Protein AF-0000000078707730 (afdb_homodimer)

Nearest PDB structures (foldseek):
  6bev-assembly1_A  TM=7.638E-01  e=7.066E-06  Homo sapiens
  6k6r-assembly2_D  TM=7.033E-01  e=4.418E-06  Saccharomyces cerevisiae S288C
  3d1p-assembly1_A  TM=6.594E-01  e=1.382E-05  Saccharomyces cerevisiae
  7aor-assembly1_au  TM=7.125E-01  e=2.313E-04  Trypanosoma cruzi strain CL Brener
  6hiv-assembly1_DT  TM=7.020E-01  e=2.313E-04  Trypanosoma brucei brucei

Radius of gyration: 19.23 Å; Cα contacts (8 Å, |Δi|>4): 320; chains: 2; bounding box: 35×62×55 Å

Structure (mmCIF, N/CA/C/O backbone):
data_AF-0000000078707730-model_v1
#
loop_
_entity.id
_entity.type
_entity.pdbx_description
1 polymer 'Rhodanese domain-containing protein'
#
loop_
_atom_site.group_PDB
_atom_site.id
_atom_site.type_symbol
_atom_site.label_atom_id
_atom_site.label_alt_id
_atom_site.label_comp_id
_atom_site.label_asym_id
_atom_site.label_entity_id
_atom_site.label_seq_id
_atom_site.pdbx_PDB_ins_code
_atom_site.Cartn_x
_atom_site.Cartn_y
_atom_site.Cartn_z
_atom_site.occupancy
_atom_site.B_iso_or_equiv
_atom_site.auth_seq_id
_atom_site.auth_comp_id
_atom_site.auth_asym_id
_atom_site.auth_atom_id
_atom_site.pdbx_PDB_model_num
ATOM 1 N N . MET A 1 1 ? 20.859 6.266 37.688 1 24.36 1 MET A N 1
ATOM 2 C CA . MET A 1 1 ? 19.875 6.906 36.812 1 24.36 1 MET A CA 1
ATOM 3 C C . MET A 1 1 ? 19.438 5.969 35.688 1 24.36 1 MET A C 1
ATOM 5 O O . MET A 1 1 ? 20.266 5.578 34.875 1 24.36 1 MET A O 1
ATOM 9 N N . SER A 1 2 ? 18.656 5.004 35.844 1 23.59 2 SER A N 1
ATOM 10 C CA . SER A 1 2 ? 18.422 3.68 35.281 1 23.59 2 SER A CA 1
ATOM 11 C C . SER A 1 2 ? 17.938 3.777 33.844 1 23.59 2 SER A C 1
ATOM 13 O O . SER A 1 2 ? 16.938 4.438 33.562 1 23.59 2 SER A O 1
ATOM 15 N N . SER A 1 3 ? 18.859 3.834 32.812 1 22.11 3 SER A N 1
ATOM 16 C CA . SER A 1 3 ? 18.891 4.152 31.391 1 22.11 3 SER A CA 1
ATOM 17 C C . SER A 1 3 ? 17.891 3.303 30.609 1 22.11 3 SER A C 1
ATOM 19 O O . SER A 1 3 ? 18.094 2.098 30.438 1 22.11 3 SER A O 1
ATOM 21 N N . ASN A 1 4 ? 16.656 3.266 30.953 1 20.73 4 ASN A N 1
ATOM 22 C CA . ASN A 1 4 ? 15.562 2.432 30.469 1 20.73 4 ASN A CA 1
ATOM 23 C C . ASN A 1 4 ? 15.516 2.414 28.938 1 20.73 4 ASN A C 1
ATOM 25 O O . ASN A 1 4 ? 15.164 3.416 28.312 1 20.73 4 ASN A O 1
ATOM 29 N N . ILE A 1 5 ? 16.578 1.869 28.281 1 21.88 5 ILE A N 1
ATOM 30 C CA . ILE A 1 5 ? 16.922 1.767 26.875 1 21.88 5 ILE A CA 1
ATOM 31 C C . ILE A 1 5 ? 15.711 1.315 26.078 1 21.88 5 ILE A C 1
ATOM 33 O O . ILE A 1 5 ? 14.852 0.597 26.594 1 21.88 5 ILE A O 1
ATOM 37 N N . CYS A 1 6 ? 15.398 2.07 25.156 1 21.7 6 CYS A N 1
ATOM 38 C CA . CYS A 1 6 ? 14.289 2.064 24.203 1 21.7 6 CYS A CA 1
ATOM 39 C C . CYS A 1 6 ? 14.172 0.711 23.5 1 21.7 6 CYS A C 1
ATOM 41 O O . CYS A 1 6 ? 15.188 0.107 23.141 1 21.7 6 CYS A O 1
ATOM 43 N N . SER A 1 7 ? 13.375 -0.225 23.969 1 21.94 7 SER A N 1
ATOM 44 C CA . SER A 1 7 ? 13.055 -1.557 23.469 1 21.94 7 SER A CA 1
ATOM 45 C C . SER A 1 7 ? 12.953 -1.566 21.938 1 21.94 7 SER A C 1
ATOM 47 O O . SER A 1 7 ? 12.516 -0.586 21.344 1 21.94 7 SER A O 1
ATOM 49 N N . PRO A 1 8 ? 13.688 -2.467 21.297 1 22.3 8 PRO A N 1
ATOM 50 C CA . PRO A 1 8 ? 13.938 -2.611 19.859 1 22.3 8 PRO A CA 1
ATOM 51 C C . PRO A 1 8 ? 12.664 -2.529 19.031 1 22.3 8 PRO A C 1
ATOM 53 O O . PRO A 1 8 ? 11.594 -2.922 19.5 1 22.3 8 PRO A O 1
ATOM 56 N N . ALA A 1 9 ? 12.414 -1.505 18.453 1 24.09 9 ALA A N 1
ATOM 57 C CA . ALA A 1 9 ? 11.328 -1.276 17.516 1 24.09 9 ALA A CA 1
ATOM 58 C C . ALA A 1 9 ? 11.125 -2.484 16.594 1 24.09 9 ALA A C 1
ATOM 60 O O . ALA A 1 9 ? 12.086 -3.014 16.031 1 24.09 9 ALA A O 1
ATOM 61 N N . SER A 1 10 ? 10.328 -3.438 17.016 1 24.53 10 SER A N 1
ATOM 62 C CA . SER A 1 10 ? 9.914 -4.648 16.312 1 24.53 10 SER A CA 1
ATOM 63 C C . SER A 1 10 ? 9.734 -4.387 14.828 1 24.53 10 SER A C 1
ATOM 65 O O . SER A 1 10 ? 9.188 -3.354 14.43 1 24.53 10 SER A O 1
ATOM 67 N N . THR A 1 11 ? 10.625 -4.836 14.008 1 23.69 11 THR A N 1
ATOM 68 C CA . THR A 1 11 ? 10.688 -4.973 12.555 1 23.69 11 THR A CA 1
ATOM 69 C C . THR A 1 11 ? 9.312 -5.328 11.992 1 23.69 11 THR A C 1
ATOM 71 O O . THR A 1 11 ? 8.734 -6.352 12.359 1 23.69 11 THR A O 1
ATOM 74 N N . VAL A 1 12 ? 8.445 -4.418 11.82 1 27.67 12 VAL A N 1
ATOM 75 C CA . VAL A 1 12 ? 7.109 -4.602 11.266 1 27.67 12 VAL A CA 1
ATOM 76 C C . VAL A 1 12 ? 7.184 -5.477 10.016 1 27.67 12 VAL A C 1
ATOM 78 O O . VAL A 1 12 ? 7.984 -5.215 9.117 1 27.67 12 VAL A O 1
ATOM 81 N N . ASP A 1 13 ? 7.164 -6.898 9.984 1 25.89 13 ASP A N 1
ATOM 82 C CA . ASP A 1 13 ? 6.891 -7.973 9.031 1 25.89 13 ASP A CA 1
ATOM 83 C C . ASP A 1 13 ? 5.965 -7.496 7.914 1 25.89 13 ASP A C 1
ATOM 85 O O . ASP A 1 13 ? 5.059 -6.691 8.156 1 25.89 13 ASP A O 1
ATOM 89 N N . LYS A 1 14 ? 6.352 -7.508 6.512 1 28.2 14 LYS A N 1
ATOM 90 C CA . LYS A 1 14 ? 5.902 -7.23 5.148 1 28.2 14 LYS A CA 1
ATOM 91 C C . LYS A 1 14 ? 4.438 -7.617 4.965 1 28.2 14 LYS A C 1
ATOM 93 O O . LYS A 1 14 ? 3.914 -7.566 3.85 1 28.2 14 LYS A O 1
ATOM 98 N N . SER A 1 15 ? 3.768 -8.492 5.684 1 26.42 15 SER A N 1
ATOM 99 C CA . SER A 1 15 ? 2.449 -9.039 5.371 1 26.42 15 SER A CA 1
ATOM 100 C C . SER A 1 15 ? 1.441 -7.926 5.105 1 26.42 15 SER A C 1
ATOM 102 O O . SER A 1 15 ? 1.722 -6.754 5.363 1 26.42 15 SER A O 1
ATOM 104 N N . PHE A 1 16 ? -0.042 -8.172 5.73 1 28.5 16 PHE A N 1
ATOM 105 C CA . PHE A 1 16 ? -1.444 -7.84 5.512 1 28.5 16 PHE A CA 1
ATOM 106 C C . PHE A 1 16 ? -1.688 -6.355 5.75 1 28.5 16 PHE A C 1
ATOM 108 O O . PHE A 1 16 ? -1.478 -5.852 6.855 1 28.5 16 PHE A O 1
ATOM 115 N N . ILE A 1 17 ? -1.288 -5.559 4.758 1 29.95 17 ILE A N 1
ATOM 116 C CA . ILE A 1 17 ? -2.145 -4.387 4.637 1 29.95 17 ILE A CA 1
ATOM 117 C C . ILE A 1 17 ? -3.562 -4.73 5.09 1 29.95 17 ILE A C 1
ATOM 119 O O . ILE A 1 17 ? -4.332 -5.332 4.336 1 29.95 17 ILE A O 1
ATOM 123 N N . LYS A 1 18 ? -3.607 -5.543 6.066 1 28.25 18 LYS A N 1
ATOM 124 C CA . LYS A 1 18 ? -4.957 -5.844 6.531 1 28.25 18 LYS A CA 1
ATOM 125 C C . LYS A 1 18 ? -5.816 -4.582 6.586 1 28.25 18 LYS A C 1
ATOM 127 O O . LYS A 1 18 ? -5.336 -3.518 6.984 1 28.25 18 LYS A O 1
ATOM 132 N N . ASP A 1 19 ? -7.031 -4.754 6.074 1 28.75 19 ASP A N 1
ATOM 133 C CA . ASP A 1 19 ? -8.242 -3.939 6.098 1 28.75 19 ASP A CA 1
ATOM 134 C C . ASP A 1 19 ? -8.359 -3.178 7.414 1 28.75 19 ASP A C 1
ATOM 136 O O . ASP A 1 19 ? -8.617 -3.777 8.461 1 28.75 19 ASP A O 1
ATOM 140 N N . THR A 1 20 ? -7.281 -2.541 7.855 1 30.41 20 THR A N 1
ATOM 141 C CA . THR A 1 20 ? -7.699 -1.755 9.016 1 30.41 20 THR A CA 1
ATOM 142 C C . THR A 1 20 ? -9.18 -1.392 8.914 1 30.41 20 THR A C 1
ATOM 144 O O . THR A 1 20 ? -9.602 -0.738 7.957 1 30.41 20 THR A O 1
ATOM 147 N N . ILE A 1 21 ? -9.992 -2.18 9.398 1 27.86 21 ILE A N 1
ATOM 148 C CA . ILE A 1 21 ? -11.375 -1.875 9.734 1 27.86 21 ILE A CA 1
ATOM 149 C C . ILE A 1 21 ? -11.484 -0.427 10.211 1 27.86 21 ILE A C 1
ATOM 151 O O . ILE A 1 21 ? -10.719 0.009 11.07 1 27.86 21 ILE A O 1
ATOM 155 N N . ILE A 1 22 ? -12.102 0.479 9.508 1 30.98 22 ILE A N 1
ATOM 156 C CA . ILE A 1 22 ? -12.742 1.741 9.859 1 30.98 22 ILE A CA 1
ATOM 157 C C . ILE A 1 22 ? -13.227 1.686 11.305 1 30.98 22 ILE A C 1
ATOM 159 O O . ILE A 1 22 ? -14.234 1.039 11.609 1 30.98 22 ILE A O 1
ATOM 163 N N . SER A 1 23 ? -12.391 1.135 12.18 1 32.19 23 SER A N 1
ATOM 164 C CA . SER A 1 23 ? -13.031 1.32 13.477 1 32.19 23 SER A CA 1
ATOM 165 C C . SER A 1 23 ? -13.453 2.771 13.688 1 32.19 23 SER A C 1
ATOM 167 O O . SER A 1 23 ? -12.812 3.689 13.164 1 32.19 23 SER A O 1
ATOM 169 N N . GLU A 1 24 ? -14.562 2.99 14.102 1 35.97 24 GLU A N 1
ATOM 170 C CA . GLU A 1 24 ? -15.312 4.137 14.602 1 35.97 24 GLU A CA 1
ATOM 171 C C . GLU A 1 24 ? -14.5 4.918 15.633 1 35.97 24 GLU A C 1
ATOM 173 O O . GLU A 1 24 ? -15.07 5.633 16.469 1 35.97 24 GLU A O 1
ATOM 178 N N . THR A 1 25 ? -13.273 4.543 16.062 1 43.75 25 THR A N 1
ATOM 179 C CA . THR A 1 25 ? -12.789 5.355 17.172 1 43.75 25 THR A CA 1
ATOM 180 C C . THR A 1 25 ? -12.656 6.816 16.75 1 43.75 25 THR A C 1
ATOM 182 O O . THR A 1 25 ? -12.734 7.137 15.562 1 43.75 25 THR A O 1
ATOM 185 N N . PRO A 1 26 ? -12.039 7.711 17.656 1 52.31 26 PRO A N 1
ATOM 186 C CA . PRO A 1 26 ? -11.836 9.109 17.281 1 52.31 26 PRO A CA 1
ATOM 187 C C . PRO A 1 26 ? -11.32 9.273 15.844 1 52.31 26 PRO A C 1
ATOM 189 O O . PRO A 1 26 ? -10.688 8.359 15.312 1 52.31 26 PRO A O 1
ATOM 192 N N . GLN A 1 27 ? -11.969 10.188 15.031 1 65.62 27 GLN A N 1
ATOM 193 C CA . GLN A 1 27 ? -12.039 10.406 13.594 1 65.62 27 GLN A CA 1
ATOM 194 C C . GLN A 1 27 ? -10.656 10.273 12.953 1 65.62 27 GLN A C 1
ATOM 196 O O . GLN A 1 27 ? -9.766 11.078 13.219 1 65.62 27 GLN A O 1
ATOM 201 N N . THR A 1 28 ? -10.312 9.141 12.641 1 76.19 28 THR A N 1
ATOM 202 C CA . THR A 1 28 ? -9.094 8.906 11.883 1 76.19 28 THR A CA 1
ATOM 203 C C . THR A 1 28 ? -9.086 9.75 10.609 1 76.19 28 THR A C 1
ATOM 205 O O . THR A 1 28 ? -10.094 9.836 9.906 1 76.19 28 THR A O 1
ATOM 208 N N . LEU A 1 29 ? -8.023 10.625 10.594 1 84.94 29 LEU A N 1
ATOM 209 C CA . LEU A 1 29 ? -7.816 11.398 9.375 1 84.94 29 LEU A CA 1
ATOM 210 C C . LEU A 1 29 ? -7.262 10.523 8.258 1 84.94 29 LEU A C 1
ATOM 212 O O . LEU A 1 29 ? -6.219 9.891 8.422 1 84.94 29 LEU A O 1
ATOM 216 N N . LEU A 1 30 ? -7.984 10.43 7.211 1 83.88 30 LEU A N 1
ATOM 217 C CA . LEU A 1 30 ? -7.566 9.664 6.043 1 83.88 30 LEU A CA 1
ATOM 218 C C . LEU A 1 30 ? -6.875 10.555 5.023 1 83.88 30 LEU A C 1
ATOM 220 O O . LEU A 1 30 ? -7.449 11.547 4.566 1 83.88 30 LEU A O 1
ATOM 224 N N . ILE A 1 31 ? -5.641 10.172 4.746 1 88 31 ILE A N 1
ATOM 225 C CA . ILE A 1 31 ? -4.883 10.969 3.789 1 88 31 ILE A CA 1
ATOM 226 C C . ILE A 1 31 ? -4.504 10.109 2.586 1 88 31 ILE A C 1
ATOM 228 O O . ILE A 1 31 ? -3.812 9.102 2.732 1 88 31 ILE A O 1
ATOM 232 N N . ASP A 1 32 ? -5.008 10.508 1.479 1 84.5 32 ASP A N 1
ATOM 233 C CA . ASP A 1 32 ? -4.566 9.977 0.193 1 84.5 32 ASP A CA 1
ATOM 234 C C . ASP A 1 32 ? -3.27 10.641 -0.26 1 84.5 32 ASP A C 1
ATOM 236 O O . ASP A 1 32 ? -3.24 11.844 -0.52 1 84.5 32 ASP A O 1
ATOM 240 N N . VAL A 1 33 ? -2.256 9.867 -0.5 1 87.81 33 VAL A N 1
ATOM 241 C CA . VAL A 1 33 ? -0.952 10.484 -0.719 1 87.81 33 VAL A CA 1
ATOM 242 C C . VAL A 1 33 ? -0.578 10.391 -2.197 1 87.81 33 VAL A C 1
ATOM 244 O O . VAL A 1 33 ? 0.574 10.625 -2.568 1 87.81 33 VAL A O 1
ATOM 247 N N . ARG A 1 34 ? -1.458 10.086 -3.045 1 84.94 34 ARG A N 1
ATOM 248 C CA . ARG A 1 34 ? -1.251 10.055 -4.488 1 84.94 34 ARG A CA 1
ATOM 249 C C . ARG A 1 34 ? -1.227 11.469 -5.07 1 84.94 34 ARG A C 1
ATOM 251 O O . ARG A 1 34 ? -1.465 12.445 -4.352 1 84.94 34 ARG A O 1
ATOM 258 N N . GLU A 1 35 ? -0.925 11.477 -6.336 1 86.62 35 GLU A N 1
ATOM 259 C CA . GLU A 1 35 ? -0.986 12.75 -7.051 1 86.62 35 GLU A CA 1
ATOM 260 C C . GLU A 1 35 ? -2.43 13.156 -7.336 1 86.62 35 GLU A C 1
ATOM 262 O O . GLU A 1 35 ? -3.297 12.297 -7.508 1 86.62 35 GLU A O 1
ATOM 267 N N . PRO A 1 36 ? -2.691 14.469 -7.375 1 89 36 PRO A N 1
ATOM 268 C CA . PRO A 1 36 ? -4.051 14.953 -7.625 1 89 36 PRO A CA 1
ATOM 269 C C . PRO A 1 36 ? -4.668 14.359 -8.891 1 89 36 PRO A C 1
ATOM 271 O O . PRO A 1 36 ? -5.875 14.102 -8.93 1 89 36 PRO A O 1
ATOM 274 N N . SER A 1 37 ? -3.869 14.148 -9.875 1 86 37 SER A N 1
ATOM 275 C CA . SER A 1 37 ? -4.371 13.562 -11.117 1 86 37 SER A CA 1
ATOM 276 C C . SER A 1 37 ? -4.953 12.172 -10.875 1 86 37 SER A C 1
ATOM 278 O O . SER A 1 37 ? -5.922 11.781 -11.531 1 86 37 SER A O 1
ATOM 280 N N . GLU A 1 38 ? -4.426 11.469 -9.93 1 79.44 38 GLU A N 1
ATOM 281 C CA . GLU A 1 38 ? -4.895 10.125 -9.586 1 79.44 38 GLU A CA 1
ATOM 282 C C . GLU A 1 38 ? -6.156 10.188 -8.727 1 79.44 38 GLU A C 1
ATOM 284 O O . GLU A 1 38 ? -7.07 9.383 -8.906 1 79.44 38 GLU A O 1
ATOM 289 N N . THR A 1 39 ? -6.238 11.18 -7.828 1 83.75 39 THR A N 1
ATOM 290 C CA . THR A 1 39 ? -7.363 11.258 -6.906 1 83.75 39 THR A CA 1
ATOM 291 C C . THR A 1 39 ? -8.602 11.805 -7.613 1 83.75 39 THR A C 1
ATOM 293 O O . THR A 1 39 ? -9.727 11.57 -7.168 1 83.75 39 THR A O 1
ATOM 296 N N . SER A 1 40 ? -8.289 12.484 -8.695 1 85.5 40 SER A N 1
ATOM 297 C CA . SER A 1 40 ? -9.398 13.016 -9.477 1 85.5 40 SER A CA 1
ATOM 298 C C . SER A 1 40 ? -10.242 11.898 -10.078 1 85.5 40 SER A C 1
ATOM 300 O O . SER A 1 40 ? -11.438 12.078 -10.328 1 85.5 40 SER A O 1
ATOM 302 N N . ALA A 1 41 ? -9.578 10.852 -10.297 1 77.69 41 ALA A N 1
ATOM 303 C CA . ALA A 1 41 ? -10.281 9.695 -10.859 1 77.69 41 ALA A CA 1
ATOM 304 C C . ALA A 1 41 ? -11.117 8.992 -9.797 1 77.69 41 ALA A C 1
ATOM 306 O O . ALA A 1 41 ? -11.953 8.141 -10.117 1 77.69 41 ALA A O 1
ATOM 307 N N . GLY A 1 42 ? -10.898 9.305 -8.555 1 79.12 42 GLY A N 1
ATOM 308 C CA . GLY A 1 42 ? -11.641 8.711 -7.449 1 79.12 42 GLY A CA 1
ATOM 309 C C . GLY A 1 42 ? -10.852 8.664 -6.156 1 79.12 42 GLY A C 1
ATOM 310 O O . GLY A 1 42 ? -9.648 8.398 -6.164 1 79.12 42 GLY A O 1
ATOM 311 N N . MET A 1 43 ? -11.484 9.109 -5.141 1 77.31 43 MET A N 1
ATOM 312 C CA . MET A 1 43 ? -10.914 9.047 -3.799 1 77.31 43 MET A CA 1
ATOM 313 C C . MET A 1 43 ? -12 8.836 -2.752 1 77.31 43 MET A C 1
ATOM 315 O O . MET A 1 43 ? -13.18 9.07 -3.02 1 77.31 43 MET A O 1
ATOM 319 N N . ILE A 1 44 ? -11.531 8.25 -1.649 1 73.38 44 ILE A N 1
ATOM 320 C CA . ILE A 1 44 ? -12.469 8.102 -0.544 1 73.38 44 ILE A CA 1
ATOM 321 C C . ILE A 1 44 ? -13.055 9.469 -0.174 1 73.38 44 ILE A C 1
ATOM 323 O O . ILE A 1 44 ? -12.312 10.43 0.028 1 73.38 44 ILE A O 1
ATOM 327 N N . PRO A 1 45 ? -14.328 9.562 -0.166 1 80.62 45 PRO A N 1
ATOM 328 C CA . PRO A 1 45 ? -14.984 10.859 0.041 1 80.62 45 PRO A CA 1
ATOM 329 C C . PRO A 1 45 ? -14.539 11.547 1.331 1 80.62 45 PRO A C 1
ATOM 331 O O . PRO A 1 45 ? -14.453 12.773 1.384 1 80.62 45 PRO A O 1
ATOM 334 N N . THR A 1 46 ? -14.25 10.805 2.352 1 82.75 46 THR A N 1
ATOM 335 C CA . THR A 1 46 ? -13.898 11.406 3.631 1 82.75 46 THR A CA 1
ATOM 336 C C . THR A 1 46 ? -12.391 11.664 3.707 1 82.75 46 THR A C 1
ATOM 338 O O . THR A 1 46 ? -11.906 12.242 4.68 1 82.75 46 THR A O 1
ATOM 341 N N . ALA A 1 47 ? -11.719 11.32 2.68 1 84.38 47 ALA A N 1
ATOM 342 C CA . ALA A 1 47 ? -10.266 11.445 2.701 1 84.38 47 ALA A CA 1
ATOM 343 C C . ALA A 1 47 ? -9.82 12.812 2.191 1 84.38 47 ALA A C 1
ATOM 345 O O . ALA A 1 47 ? -10.578 13.5 1.512 1 84.38 47 ALA A O 1
ATOM 346 N N . HIS A 1 48 ? -8.609 13.172 2.686 1 92.12 48 HIS A N 1
ATOM 347 C CA . HIS A 1 48 ? -7.941 14.359 2.16 1 92.12 48 HIS A CA 1
ATOM 348 C C . HIS A 1 48 ? -6.707 13.977 1.35 1 92.12 48 HIS A C 1
ATOM 350 O O . HIS A 1 48 ? -6.109 12.922 1.578 1 92.12 48 HIS A O 1
ATOM 356 N N . ASN A 1 49 ? -6.406 14.852 0.457 1 92.94 49 ASN A N 1
ATOM 357 C CA . ASN A 1 49 ? -5.27 14.555 -0.405 1 92.94 49 ASN A CA 1
ATOM 358 C C . ASN A 1 49 ? -4.051 15.398 -0.041 1 92.94 49 ASN A C 1
ATOM 360 O O . ASN A 1 49 ? -4.145 16.625 0.044 1 92.94 49 ASN A O 1
ATOM 364 N N . ILE A 1 50 ? -2.932 14.719 0.259 1 95.19 50 ILE A N 1
ATOM 365 C CA . ILE A 1 50 ? -1.599 15.312 0.31 1 95.19 50 ILE A CA 1
ATOM 366 C C . ILE A 1 50 ? -0.615 14.43 -0.461 1 95.19 50 ILE A C 1
ATOM 368 O O . ILE A 1 50 ? -0.178 13.391 0.038 1 95.19 50 ILE A O 1
ATOM 372 N N . PRO A 1 51 ? -0.275 14.914 -1.665 1 92.19 51 PRO A N 1
ATOM 373 C CA . PRO A 1 51 ? 0.71 14.102 -2.385 1 92.19 51 PRO A CA 1
ATOM 374 C C . PRO A 1 51 ? 1.962 13.82 -1.558 1 92.19 51 PRO A C 1
ATOM 376 O O . PRO A 1 51 ? 2.438 14.703 -0.832 1 92.19 51 PRO A O 1
ATOM 379 N N . VAL A 1 52 ? 2.445 12.609 -1.707 1 89.62 52 VAL A N 1
ATOM 380 C CA . VAL A 1 52 ? 3.596 12.211 -0.906 1 89.62 52 VAL A CA 1
ATOM 381 C C . VAL A 1 52 ? 4.781 13.125 -1.204 1 89.62 52 VAL A C 1
ATOM 383 O O . VAL A 1 52 ? 5.578 13.43 -0.313 1 89.62 52 VAL A O 1
ATOM 386 N N . GLY A 1 53 ? 4.891 13.586 -2.342 1 91.75 53 GLY A N 1
ATOM 387 C CA . GLY A 1 53 ? 5.988 14.453 -2.738 1 91.75 53 GLY A CA 1
ATOM 388 C C . GLY A 1 53 ? 5.957 15.805 -2.053 1 91.75 53 GLY A C 1
ATOM 389 O O . GLY A 1 53 ? 6.977 16.484 -1.963 1 91.75 53 GLY A O 1
ATOM 390 N N . SER A 1 54 ? 4.801 16.141 -1.585 1 96.06 54 SER A N 1
ATOM 391 C CA . SER A 1 54 ? 4.641 17.453 -0.95 1 96.06 54 SER A CA 1
ATOM 392 C C . SER A 1 54 ? 4.398 17.312 0.549 1 96.06 54 SER A C 1
ATOM 394 O O . SER A 1 54 ? 4.156 18.297 1.241 1 96.06 54 SER A O 1
ATOM 396 N N . LEU A 1 55 ? 4.441 16.172 1.046 1 95.69 55 LEU A N 1
ATOM 397 C CA . LEU A 1 55 ? 4.02 15.898 2.416 1 95.69 55 LEU A CA 1
ATOM 398 C C . LEU A 1 55 ? 4.953 16.578 3.416 1 95.69 55 LEU A C 1
ATOM 400 O O . LEU A 1 55 ? 4.496 17.219 4.363 1 95.69 55 LEU A O 1
ATOM 404 N N . GLN A 1 56 ? 6.219 16.469 3.172 1 95.38 56 GLN A N 1
ATOM 405 C CA . GLN A 1 56 ? 7.191 17.078 4.074 1 95.38 56 GLN A CA 1
ATOM 406 C C . GLN A 1 56 ? 7.004 18.594 4.148 1 95.38 56 GLN A C 1
ATOM 408 O O . GLN A 1 56 ? 7 19.172 5.238 1 95.38 56 GLN A O 1
ATOM 413 N N . SER A 1 57 ? 6.883 19.203 3.047 1 97.25 57 SER A N 1
ATOM 414 C CA . SER A 1 57 ? 6.664 20.641 3.004 1 97.25 57 SER A CA 1
ATOM 415 C C . SER A 1 57 ? 5.32 21.016 3.623 1 97.25 57 SER A C 1
ATOM 417 O O . SER A 1 57 ? 5.199 22.062 4.277 1 97.25 57 SER A O 1
ATOM 419 N N . ALA A 1 58 ? 4.293 20.172 3.348 1 97.38 58 ALA A N 1
ATOM 420 C CA . ALA A 1 58 ? 2.973 20.391 3.926 1 97.38 58 ALA A CA 1
ATOM 421 C C . ALA A 1 58 ? 3.039 20.422 5.449 1 97.38 58 ALA A C 1
ATOM 423 O O . ALA A 1 58 ? 2.461 21.312 6.086 1 97.38 58 ALA A O 1
ATOM 424 N N . LEU A 1 59 ? 3.775 19.516 6.047 1 95.75 59 LEU A N 1
ATOM 425 C CA . LEU A 1 59 ? 3.84 19.375 7.5 1 95.75 59 LEU A CA 1
ATOM 426 C C . LEU A 1 59 ? 4.688 20.484 8.109 1 95.75 59 LEU A C 1
ATOM 428 O O . LEU A 1 59 ? 4.609 20.75 9.312 1 95.75 59 LEU A O 1
ATOM 432 N N . ALA A 1 60 ? 5.484 21.156 7.316 1 96.06 60 ALA A N 1
ATOM 433 C CA . ALA A 1 60 ? 6.32 22.266 7.773 1 96.06 60 ALA A CA 1
ATOM 434 C C . ALA A 1 60 ? 5.527 23.562 7.816 1 96.06 60 ALA A C 1
ATOM 436 O O . ALA A 1 60 ? 5.969 24.547 8.422 1 96.06 60 ALA A O 1
ATOM 437 N N . LEU A 1 61 ? 4.43 23.578 7.168 1 96.5 61 LEU A N 1
ATOM 438 C CA . LEU A 1 61 ? 3.6 24.781 7.129 1 96.5 61 LEU A CA 1
ATOM 439 C C . LEU A 1 61 ? 2.969 25.047 8.492 1 96.5 61 LEU A C 1
ATOM 441 O O . LEU A 1 61 ? 2.732 24.125 9.266 1 96.5 61 LEU A O 1
ATOM 445 N N . ASN A 1 62 ? 2.678 26.344 8.742 1 95.69 62 ASN A N 1
ATOM 446 C CA . ASN A 1 62 ? 1.844 26.656 9.898 1 95.69 62 ASN A CA 1
ATOM 447 C C . ASN A 1 62 ? 0.377 26.328 9.633 1 95.69 62 ASN A C 1
ATOM 449 O O . ASN A 1 62 ? -0.005 26.031 8.5 1 95.69 62 ASN A O 1
ATOM 453 N N . SER A 1 63 ? -0.396 26.359 10.625 1 96.44 63 SER A N 1
ATOM 454 C CA . SER A 1 63 ? -1.776 25.891 10.555 1 96.44 63 SER A CA 1
ATOM 455 C C . SER A 1 63 ? -2.576 26.688 9.523 1 96.44 63 SER A C 1
ATOM 457 O O . SER A 1 63 ? -3.367 26.109 8.773 1 96.44 63 SER A O 1
ATOM 459 N N . GLU A 1 64 ? -2.393 27.953 9.477 1 97.19 64 GLU A N 1
ATOM 460 C CA . GLU A 1 64 ? -3.141 28.812 8.562 1 97.19 64 GLU A CA 1
ATOM 461 C C . GLU A 1 64 ? -2.779 28.516 7.109 1 97.19 64 GLU A C 1
ATOM 463 O O . GLU A 1 64 ? -3.662 28.328 6.27 1 97.19 64 GLU A O 1
ATOM 468 N N . GLU A 1 65 ? -1.512 28.438 6.844 1 97.44 65 GLU A N 1
ATOM 469 C CA . GLU A 1 65 ? -1.033 28.156 5.492 1 97.44 65 GLU A CA 1
ATOM 470 C C . GLU A 1 65 ? -1.445 26.75 5.043 1 97.44 65 GLU A C 1
ATOM 472 O O . GLU A 1 65 ? -1.813 26.547 3.885 1 97.44 65 GLU A O 1
ATOM 477 N N . PHE A 1 66 ? -1.375 25.844 5.934 1 97.38 66 PHE A N 1
ATOM 478 C CA . PHE A 1 66 ? -1.776 24.484 5.641 1 97.38 66 PHE A CA 1
ATOM 479 C C . PHE A 1 66 ? -3.244 24.422 5.238 1 97.38 66 PHE A C 1
ATOM 481 O O . PHE A 1 66 ? -3.588 23.844 4.203 1 97.38 66 PHE A O 1
ATOM 488 N N . ARG A 1 67 ? -4.102 25.047 5.996 1 97.06 67 ARG A N 1
ATOM 489 C CA . ARG A 1 67 ? -5.535 25.031 5.738 1 97.06 67 ARG A CA 1
ATOM 490 C C . ARG A 1 67 ? -5.855 25.688 4.395 1 97.06 67 ARG A C 1
ATOM 492 O O . ARG A 1 67 ? -6.73 25.219 3.666 1 97.06 67 ARG A O 1
ATOM 499 N N . LYS A 1 68 ? -5.191 26.766 4.137 1 96.62 68 LYS A N 1
ATOM 500 C CA . LYS A 1 68 ? -5.402 27.469 2.871 1 96.62 68 LYS A CA 1
ATOM 501 C C . LYS A 1 68 ? -5.059 26.562 1.684 1 96.62 68 LYS A C 1
ATOM 503 O O . LYS A 1 68 ? -5.77 26.562 0.677 1 96.62 68 LYS A O 1
ATOM 508 N N . GLN A 1 69 ? -4.055 25.797 1.847 1 96.31 69 GLN A N 1
ATOM 509 C CA . GLN A 1 69 ? -3.527 25.031 0.727 1 96.31 69 GLN A CA 1
ATOM 510 C C . GLN A 1 69 ? -4.258 23.703 0.587 1 96.31 69 GLN A C 1
ATOM 512 O O . GLN A 1 69 ? -4.523 23.25 -0.528 1 96.31 69 GLN A O 1
ATOM 517 N N . TYR A 1 70 ? -4.609 23.016 1.662 1 96.5 70 TYR A N 1
ATOM 518 C CA . TYR A 1 70 ? -5.094 21.641 1.594 1 96.5 70 TYR A CA 1
ATOM 519 C C . TYR A 1 70 ? -6.562 21.562 1.994 1 96.5 70 TYR A C 1
ATOM 521 O O . TYR A 1 70 ? -7.18 20.5 1.905 1 96.5 70 TYR A O 1
ATOM 529 N N . HIS A 1 71 ? -7.121 22.656 2.504 1 95.25 71 HIS A N 1
ATOM 530 C CA . HIS A 1 71 ? -8.555 22.844 2.684 1 95.25 71 HIS A CA 1
ATOM 531 C C . HIS A 1 71 ? -9.094 21.953 3.799 1 95.25 71 HIS A C 1
ATOM 533 O O . HIS A 1 71 ? -10.242 21.516 3.74 1 95.25 71 HIS A O 1
ATOM 539 N N . PHE A 1 72 ? -8.266 21.609 4.742 1 94.88 72 PHE A N 1
ATOM 540 C CA . PHE A 1 72 ? -8.625 20.984 6.004 1 94.88 72 PHE A CA 1
ATOM 541 C C . PHE A 1 72 ? -7.617 21.328 7.09 1 94.88 72 PHE A C 1
ATOM 543 O O . PHE A 1 72 ? -6.535 21.844 6.801 1 94.88 72 PHE A O 1
ATOM 550 N N . ASP A 1 73 ? -7.961 21.062 8.297 1 95.81 73 ASP A N 1
ATOM 551 C CA . ASP A 1 73 ? -7.105 21.469 9.406 1 95.81 73 ASP A CA 1
ATOM 552 C C . ASP A 1 73 ? -5.848 20.609 9.477 1 95.81 73 ASP A C 1
ATOM 554 O O . ASP A 1 73 ? -5.914 19.391 9.297 1 95.81 73 ASP A O 1
ATOM 558 N N . LYS A 1 74 ? -4.773 21.344 9.742 1 95.25 74 LYS A N 1
ATOM 559 C CA . LYS A 1 74 ? -3.535 20.609 9.961 1 95.25 74 LYS A CA 1
ATOM 560 C C . LYS A 1 74 ? -3.666 19.672 11.156 1 95.25 74 LYS A C 1
ATOM 562 O O . LYS A 1 74 ? -4.055 20.094 12.25 1 95.25 74 LYS A O 1
ATOM 567 N N . PRO A 1 75 ? -3.365 18.438 10.906 1 92.56 75 PRO A N 1
ATOM 568 C CA . PRO A 1 75 ? -3.498 17.516 12.039 1 92.56 75 PRO A CA 1
ATOM 569 C C . PRO A 1 75 ? -2.447 17.75 13.117 1 92.56 75 PRO A C 1
ATOM 571 O O . PRO A 1 75 ? -1.302 18.094 12.805 1 92.56 75 PRO A O 1
ATOM 574 N N . ASP A 1 76 ? -2.9 17.578 14.32 1 89.44 76 ASP A N 1
ATOM 575 C CA . ASP A 1 76 ? -1.927 17.609 15.406 1 89.44 76 ASP A CA 1
ATOM 576 C C . ASP A 1 76 ? -1.232 16.266 15.57 1 89.44 76 ASP A C 1
ATOM 578 O O . ASP A 1 76 ? -1.641 15.266 14.961 1 89.44 76 ASP A O 1
ATOM 582 N N . CYS A 1 77 ? -0.122 16.281 16.344 1 86.38 77 CYS A N 1
ATOM 583 C CA . CYS A 1 77 ? 0.741 15.109 16.453 1 86.38 77 CYS A CA 1
ATOM 584 C C . CYS A 1 77 ? 0.01 13.961 17.141 1 86.38 77 CYS A C 1
ATOM 586 O O . CYS A 1 77 ? 0.436 12.805 17.031 1 86.38 77 CYS A O 1
ATOM 588 N N . ASN A 1 78 ? -1.129 14.211 17.734 1 82.5 78 ASN A N 1
ATOM 589 C CA . ASN A 1 78 ? -1.862 13.164 18.438 1 82.5 78 ASN A CA 1
ATOM 590 C C . ASN A 1 78 ? -2.982 12.586 17.578 1 82.5 78 ASN A C 1
ATOM 592 O O . ASN A 1 78 ? -3.652 11.633 17.984 1 82.5 78 ASN A O 1
ATOM 596 N N . LYS A 1 79 ? -3.188 13.188 16.5 1 82.31 79 LYS A N 1
ATOM 597 C CA . LYS A 1 79 ? -4.246 12.719 15.617 1 82.31 79 LYS A CA 1
ATOM 598 C C . LYS A 1 79 ? -3.908 11.352 15.031 1 82.31 79 LYS A C 1
ATOM 600 O O . LYS A 1 79 ? -2.768 11.102 14.641 1 82.31 79 LYS A O 1
ATOM 605 N N . ASN A 1 80 ? -4.902 10.5 14.984 1 79.12 80 ASN A N 1
ATOM 606 C CA . ASN A 1 80 ? -4.758 9.242 14.258 1 79.12 80 ASN A CA 1
ATOM 607 C C . ASN A 1 80 ? -4.844 9.453 12.75 1 79.12 80 ASN A C 1
ATOM 609 O O . ASN A 1 80 ? -5.852 9.953 12.25 1 79.12 80 ASN A O 1
ATOM 613 N N . ILE A 1 81 ? -3.729 9.141 12.094 1 83.62 81 ILE A N 1
ATOM 614 C CA . ILE A 1 81 ? -3.666 9.367 10.656 1 83.62 81 ILE A CA 1
ATOM 615 C C . ILE A 1 81 ? -3.484 8.031 9.93 1 83.62 81 ILE A C 1
ATOM 617 O O . ILE A 1 81 ? -2.658 7.207 10.328 1 83.62 81 ILE A O 1
ATOM 621 N N . THR A 1 82 ? -4.367 7.871 8.945 1 77.56 82 THR A N 1
ATOM 622 C CA . THR A 1 82 ? -4.207 6.762 8.016 1 77.56 82 THR A CA 1
ATOM 623 C C . THR A 1 82 ? -3.873 7.273 6.617 1 77.56 82 THR A C 1
ATOM 625 O O . THR A 1 82 ? -4.586 8.117 6.074 1 77.56 82 THR A O 1
ATOM 628 N N . VAL A 1 83 ? -2.725 6.816 6.109 1 84.19 83 VAL A N 1
ATOM 629 C CA . VAL A 1 83 ? -2.344 7.215 4.758 1 84.19 83 VAL A CA 1
ATOM 630 C C . VAL A 1 83 ? -2.537 6.043 3.799 1 84.19 83 VAL A C 1
ATOM 632 O O . VAL A 1 83 ? -2.395 4.883 4.191 1 84.19 83 VAL A O 1
ATOM 635 N N . TYR A 1 84 ? -2.959 6.484 2.557 1 75 84 TYR A N 1
ATOM 636 C CA . TYR A 1 84 ? -3.096 5.41 1.58 1 75 84 TYR A CA 1
ATOM 637 C C . TYR A 1 84 ? -2.777 5.906 0.175 1 75 84 TYR A C 1
ATOM 639 O O . TYR A 1 84 ? -2.807 7.109 -0.086 1 75 84 TYR A O 1
ATOM 647 N N . CYS A 1 85 ? -2.264 5.02 -0.639 1 75.62 85 CYS A N 1
ATOM 648 C CA . CYS A 1 85 ? -2.039 5.289 -2.055 1 75.62 85 CYS A CA 1
ATOM 649 C C . CYS A 1 85 ? -2.893 4.371 -2.926 1 75.62 85 CYS A C 1
ATOM 651 O O . CYS A 1 85 ? -3.531 3.449 -2.42 1 75.62 85 CYS A O 1
ATOM 653 N N . ARG A 1 86 ? -3.199 4.734 -4.078 1 61.91 86 ARG A N 1
ATOM 654 C CA . ARG A 1 86 ? -4.008 3.889 -4.949 1 61.91 86 ARG A CA 1
ATOM 655 C C . ARG A 1 86 ? -3.539 2.438 -4.887 1 61.91 86 ARG A C 1
ATOM 657 O O . ARG A 1 86 ? -4.352 1.527 -4.711 1 61.91 86 ARG A O 1
ATOM 664 N N . SER A 1 87 ? -2.254 2.361 -4.988 1 57.31 87 SER A N 1
ATOM 665 C CA . SER A 1 87 ? -1.673 1.031 -5.133 1 57.31 87 SER A CA 1
ATOM 666 C C . SER A 1 87 ? -1.58 0.32 -3.787 1 57.31 87 SER A C 1
ATOM 668 O O . SER A 1 87 ? -1.371 -0.894 -3.734 1 57.31 87 SER A O 1
ATOM 670 N N . GLY A 1 88 ? -1.702 1.183 -2.709 1 61.53 88 GLY A N 1
ATOM 671 C CA . GLY A 1 88 ? -1.826 0.47 -1.447 1 61.53 88 GLY A CA 1
ATOM 672 C C . GLY A 1 88 ? -3.027 -0.455 -1.399 1 61.53 88 GLY A C 1
ATOM 673 O O . GLY A 1 88 ? -2.949 -1.554 -0.846 1 61.53 88 GLY A O 1
ATOM 674 N N . VAL A 1 89 ? -3.965 0.029 -2.096 1 64.06 89 VAL A N 1
ATOM 675 C CA . VAL A 1 89 ? -5.191 -0.754 -2.174 1 64.06 89 VAL A CA 1
ATOM 676 C C . VAL A 1 89 ? -4.93 -2.055 -2.928 1 64.06 89 VAL A C 1
ATOM 678 O O . VAL A 1 89 ? -5.453 -3.111 -2.559 1 64.06 89 VAL A O 1
ATOM 681 N N . ARG A 1 90 ? -4.098 -1.896 -3.906 1 74.19 90 ARG A N 1
ATOM 682 C CA . ARG A 1 90 ? -3.809 -3.086 -4.699 1 74.19 90 ARG A CA 1
ATOM 683 C C . ARG A 1 90 ? -3.016 -4.105 -3.891 1 74.19 90 ARG A C 1
ATOM 685 O O . ARG A 1 90 ? -3.297 -5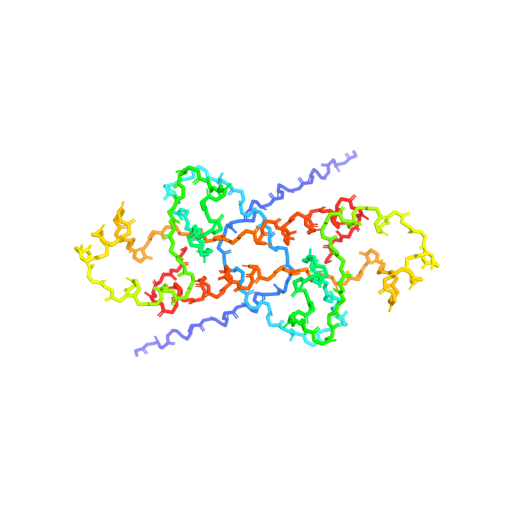.305 -3.947 1 74.19 90 ARG A O 1
ATOM 692 N N . SER A 1 91 ? -1.991 -3.602 -3.141 1 78.56 91 SER A N 1
ATOM 693 C CA . SER A 1 91 ? -1.237 -4.523 -2.299 1 78.56 91 SER A CA 1
ATOM 694 C C . SER A 1 91 ? -2.119 -5.133 -1.214 1 78.56 91 SER A C 1
ATOM 696 O O . SER A 1 91 ? -1.98 -6.309 -0.878 1 78.56 91 SER A O 1
ATOM 698 N N . ALA A 1 92 ? -2.998 -4.391 -0.697 1 72.31 92 ALA A N 1
ATOM 699 C CA . ALA A 1 92 ? -3.928 -4.887 0.313 1 72.31 92 ALA A CA 1
ATOM 700 C C . ALA A 1 92 ? -4.867 -5.938 -0.274 1 72.31 92 ALA A C 1
ATOM 702 O O . ALA A 1 92 ? -5.105 -6.977 0.342 1 72.31 92 ALA A O 1
ATOM 703 N N . LYS A 1 93 ? -5.41 -5.645 -1.37 1 77.62 93 LYS A N 1
ATOM 704 C CA . LYS A 1 93 ? -6.273 -6.598 -2.061 1 77.62 93 LYS A CA 1
ATOM 705 C C . LYS A 1 93 ? -5.523 -7.887 -2.385 1 77.62 93 LYS A C 1
ATOM 707 O O . LYS A 1 93 ? -6.082 -8.984 -2.277 1 77.62 93 LYS A O 1
ATOM 712 N N . ALA A 1 94 ? -4.316 -7.684 -2.795 1 85.19 94 ALA A N 1
ATOM 713 C CA . ALA A 1 94 ? -3.49 -8.852 -3.104 1 85.19 94 ALA A CA 1
ATOM 714 C C . ALA A 1 94 ? -3.262 -9.703 -1.862 1 85.19 94 ALA A C 1
ATOM 716 O O . ALA A 1 94 ? -3.367 -10.93 -1.919 1 85.19 94 ALA A O 1
ATOM 717 N N . ALA A 1 95 ? -2.93 -9.102 -0.78 1 78.94 95 ALA A N 1
ATOM 718 C CA . ALA A 1 95 ? -2.736 -9.82 0.478 1 78.94 95 ALA A CA 1
ATOM 719 C C . ALA A 1 95 ? -3.992 -10.594 0.866 1 78.94 95 ALA A C 1
ATOM 721 O O . ALA A 1 95 ? -3.912 -11.766 1.255 1 78.94 95 ALA A O 1
ATOM 722 N N . GLN A 1 96 ? -5.059 -9.938 0.739 1 79.69 96 GLN A N 1
ATOM 723 C CA . GLN A 1 96 ? -6.332 -10.594 1.033 1 79.69 96 GLN A CA 1
ATOM 724 C C . GLN A 1 96 ? -6.555 -11.797 0.123 1 79.69 96 GLN A C 1
ATOM 726 O O . GLN A 1 96 ? -6.996 -12.852 0.58 1 79.69 96 GLN A O 1
ATOM 731 N N . CYS A 1 97 ? -6.344 -11.602 -1.119 1 84.75 97 CYS A N 1
ATOM 732 C CA . CYS A 1 97 ? -6.484 -12.688 -2.086 1 84.75 97 CYS A CA 1
ATOM 733 C C . CYS A 1 97 ? -5.613 -13.875 -1.701 1 84.75 97 CYS A C 1
ATOM 735 O O . CYS A 1 97 ? -6.066 -15.023 -1.745 1 84.75 97 CYS A O 1
ATOM 737 N N . PHE A 1 98 ? -4.379 -13.633 -1.24 1 86.56 98 PHE A N 1
ATOM 738 C CA . PHE A 1 98 ? -3.486 -14.703 -0.81 1 86.56 98 PHE A CA 1
ATOM 739 C C . PHE A 1 98 ? -4.047 -15.414 0.419 1 86.56 98 PHE A C 1
ATOM 741 O O . PHE A 1 98 ? -4.051 -16.641 0.484 1 86.56 98 PHE A O 1
ATOM 748 N N . MET A 1 99 ? -4.516 -14.664 1.304 1 80.44 99 MET A N 1
ATOM 749 C CA . MET A 1 99 ? -5.082 -15.227 2.525 1 80.44 99 MET A CA 1
ATOM 750 C C . MET A 1 99 ? -6.293 -16.109 2.209 1 80.44 99 MET A C 1
ATOM 752 O O . MET A 1 99 ? -6.434 -17.188 2.76 1 80.44 99 MET A O 1
ATOM 756 N N . GLU A 1 100 ? -7.074 -15.641 1.366 1 84.06 100 GLU A N 1
ATOM 757 C CA . GLU A 1 100 ? -8.281 -16.359 0.981 1 84.06 100 GLU A CA 1
ATOM 758 C C . GLU A 1 100 ? -7.934 -17.672 0.269 1 84.06 100 GLU A C 1
ATOM 760 O O . GLU A 1 100 ? -8.766 -18.578 0.182 1 84.06 100 GLU A O 1
ATOM 765 N N . ASN A 1 101 ? -6.746 -17.672 -0.266 1 89.69 101 ASN A N 1
ATOM 766 C CA . ASN A 1 101 ? -6.312 -18.859 -0.981 1 89.69 101 ASN A CA 1
ATOM 767 C C . ASN A 1 101 ? -5.383 -19.719 -0.128 1 89.69 101 ASN A C 1
ATOM 769 O O . ASN A 1 101 ? -4.648 -20.562 -0.653 1 89.69 101 ASN A O 1
ATOM 773 N N . GLY A 1 102 ? -5.301 -19.469 1.152 1 83.56 102 GLY A N 1
ATOM 774 C CA . GLY A 1 102 ? -4.66 -20.3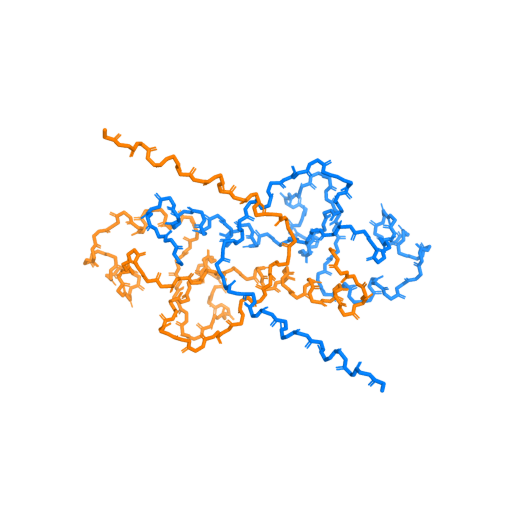75 2.086 1 83.56 102 GLY A CA 1
ATOM 775 C C . GLY A 1 102 ? -3.258 -19.953 2.475 1 83.56 102 GLY A C 1
ATOM 776 O O . GLY A 1 102 ? -2.561 -20.672 3.193 1 83.56 102 GLY A O 1
ATOM 777 N N . TYR A 1 103 ? -2.881 -18.797 1.902 1 80.81 103 TYR A N 1
ATOM 778 C CA . TYR A 1 103 ? -1.58 -18.281 2.307 1 80.81 103 TYR A CA 1
ATOM 779 C C . TYR A 1 103 ? -1.676 -17.531 3.635 1 80.81 103 TYR A C 1
ATOM 781 O O . TYR A 1 103 ? -2.588 -16.734 3.84 1 80.81 103 TYR A O 1
ATOM 789 N N . THR A 1 104 ? -0.837 -17.922 4.699 1 73.5 104 THR A N 1
ATOM 790 C CA . THR A 1 104 ? -1.004 -17.359 6.031 1 73.5 104 THR A CA 1
ATOM 791 C C . THR A 1 104 ? 0.183 -16.469 6.395 1 73.5 104 THR A C 1
ATOM 793 O O . THR A 1 104 ? 0.224 -15.891 7.48 1 73.5 104 THR A O 1
ATOM 796 N N . ARG A 1 105 ? 1.254 -16.562 5.516 1 63.78 105 ARG A N 1
ATOM 797 C CA . ARG A 1 105 ? 2.402 -15.711 5.828 1 63.78 105 ARG A CA 1
ATOM 798 C C . ARG A 1 105 ? 2.789 -14.852 4.633 1 63.78 105 ARG A C 1
ATOM 800 O O . ARG A 1 105 ? 2.541 -15.227 3.486 1 63.78 105 ARG A O 1
ATOM 807 N N . MET B 1 1 ? -15.594 -33.875 21.641 1 24.81 1 MET B N 1
ATOM 808 C CA . MET B 1 1 ? -14.711 -33.531 20.547 1 24.81 1 MET B CA 1
ATOM 809 C C . MET B 1 1 ? -14.414 -32.031 20.562 1 24.81 1 MET B C 1
ATOM 811 O O . MET B 1 1 ? -15.32 -31.203 20.406 1 24.81 1 MET B O 1
ATOM 815 N N . SER B 1 2 ? -13.648 -31.484 21.375 1 23.61 2 SER B N 1
ATOM 816 C CA . SER B 1 2 ? -13.516 -30.188 22.062 1 23.61 2 SER B CA 1
ATOM 817 C C . SER B 1 2 ? -13.188 -29.078 21.062 1 23.61 2 SER B C 1
ATOM 819 O O . SER B 1 2 ? -12.234 -29.188 20.297 1 23.61 2 SER B O 1
ATOM 821 N N . SER B 1 3 ? -14.227 -28.391 20.469 1 22.56 3 SER B N 1
ATOM 822 C CA . SER B 1 3 ? -14.43 -27.453 19.375 1 22.56 3 SER B CA 1
ATOM 823 C C . SER B 1 3 ? -13.562 -26.203 19.531 1 22.56 3 SER B C 1
ATOM 825 O O . SER B 1 3 ? -13.797 -25.391 20.422 1 22.56 3 SER B O 1
ATOM 827 N N . ASN B 1 4 ? -12.281 -26.375 19.703 1 21.84 4 ASN B N 1
ATOM 828 C CA . ASN B 1 4 ? -11.289 -25.359 20.031 1 21.84 4 ASN B CA 1
ATOM 829 C C . ASN B 1 4 ? -11.469 -24.109 19.172 1 21.84 4 ASN B C 1
ATOM 831 O O . ASN B 1 4 ? -11.328 -24.172 17.938 1 21.84 4 ASN B O 1
ATOM 835 N N . ILE B 1 5 ? -12.484 -23.234 19.453 1 22.11 5 ILE B N 1
ATOM 836 C CA . ILE B 1 5 ? -13.031 -22 18.906 1 22.11 5 ILE B CA 1
ATOM 837 C C . ILE B 1 5 ? -11.898 -21.031 18.609 1 22.11 5 ILE B C 1
ATOM 839 O O . ILE B 1 5 ? -10.945 -20.906 19.375 1 22.11 5 ILE B O 1
ATOM 843 N N . CYS B 1 6 ? -11.625 -20.828 17.406 1 22.83 6 CYS B N 1
ATOM 844 C CA . CYS B 1 6 ? -10.609 -20 16.781 1 22.83 6 CYS B CA 1
ATOM 845 C C . CYS B 1 6 ? -10.609 -18.594 17.375 1 22.83 6 CYS B C 1
ATOM 847 O O . CYS B 1 6 ? -11.664 -18.031 17.656 1 22.83 6 CYS B O 1
ATOM 849 N N . SER B 1 7 ? -9.781 -18.281 18.359 1 22.47 7 SER B N 1
ATOM 850 C CA . SER B 1 7 ? -9.562 -17.016 19.031 1 22.47 7 SER B CA 1
ATOM 851 C C . SER B 1 7 ? -9.688 -15.844 18.078 1 22.47 7 SER B C 1
ATOM 853 O O . SER B 1 7 ? -9.32 -15.953 16.906 1 22.47 7 SER B O 1
ATOM 855 N N . PRO B 1 8 ? -10.508 -14.859 18.438 1 22.77 8 PRO B N 1
ATOM 856 C CA . PRO B 1 8 ? -10.961 -13.695 17.672 1 22.77 8 PRO B CA 1
ATOM 857 C C . PRO B 1 8 ? -9.812 -12.969 16.969 1 22.77 8 PRO B C 1
ATOM 859 O O . PRO B 1 8 ? -8.688 -12.945 17.484 1 22.77 8 PRO B O 1
ATOM 862 N N . ALA B 1 9 ? -9.656 -13.188 15.781 1 24.31 9 ALA B N 1
ATOM 863 C CA . ALA B 1 9 ? -8.727 -12.492 14.891 1 24.31 9 ALA B CA 1
ATOM 864 C C . ALA B 1 9 ? -8.664 -11.008 15.219 1 24.31 9 ALA B C 1
ATOM 866 O O . ALA B 1 9 ? -9.695 -10.344 15.352 1 24.31 9 ALA B O 1
ATOM 867 N N . SER B 1 10 ? -7.812 -10.633 16.141 1 24.58 10 SER B N 1
ATOM 868 C CA . SER B 1 10 ? -7.508 -9.266 16.547 1 24.58 10 SER B CA 1
ATOM 869 C C . SER B 1 10 ? -7.57 -8.312 15.352 1 24.58 10 SER B C 1
ATOM 871 O O . SER B 1 10 ? -7.172 -8.672 14.242 1 24.58 10 SER B O 1
ATOM 873 N N . THR B 1 11 ? -8.531 -7.434 15.359 1 23.31 11 THR B N 1
ATOM 874 C CA . THR B 1 11 ? -8.844 -6.277 14.523 1 23.31 11 THR B CA 1
ATOM 875 C C . THR B 1 11 ? -7.562 -5.535 14.141 1 23.31 11 THR B C 1
ATOM 877 O O . THR B 1 11 ? -6.844 -5.039 15.008 1 23.31 11 THR B O 1
ATOM 880 N N . VAL B 1 12 ? -6.809 -6.02 13.266 1 27.52 12 VAL B N 1
ATOM 881 C CA . VAL B 1 12 ? -5.613 -5.363 12.742 1 27.52 12 VAL B CA 1
ATOM 882 C C . VAL B 1 12 ? -5.918 -3.898 12.445 1 27.52 12 VAL B C 1
ATOM 884 O O . VAL B 1 12 ? -6.84 -3.59 11.688 1 27.52 12 VAL B O 1
ATOM 887 N N . ASP B 1 13 ? -5.926 -2.857 13.422 1 25.62 13 ASP B N 1
ATOM 888 C CA . ASP B 1 13 ? -5.91 -1.397 13.438 1 25.62 13 ASP B CA 1
ATOM 889 C C . ASP B 1 13 ? -5.211 -0.841 12.203 1 25.62 13 ASP B C 1
ATOM 891 O O . ASP B 1 13 ? -4.301 -1.474 11.664 1 25.62 13 ASP B O 1
ATOM 895 N N . LYS B 1 14 ? -5.754 0.229 11.375 1 28.3 14 LYS B N 1
ATOM 896 C CA . LYS B 1 14 ? -5.59 1.04 10.172 1 28.3 14 LYS B CA 1
ATOM 897 C C . LYS B 1 14 ? -4.145 1.513 10.023 1 28.3 14 LYS B C 1
ATOM 899 O O . LYS B 1 14 ? -3.824 2.254 9.094 1 28.3 14 LYS B O 1
ATOM 904 N N . SER B 1 15 ? -3.287 1.699 11.047 1 26.28 15 SER B N 1
ATOM 905 C CA . SER B 1 15 ? -2.074 2.498 10.906 1 26.28 15 SER B CA 1
ATOM 906 C C . SER B 1 15 ? -1.2 1.982 9.766 1 26.28 15 SER B C 1
ATOM 908 O O . SER B 1 15 ? -1.523 0.971 9.141 1 26.28 15 SER B O 1
ATOM 910 N N . PHE B 1 16 ? 0.362 1.845 10.125 1 27.95 16 PHE B N 1
ATOM 911 C CA . PHE B 1 16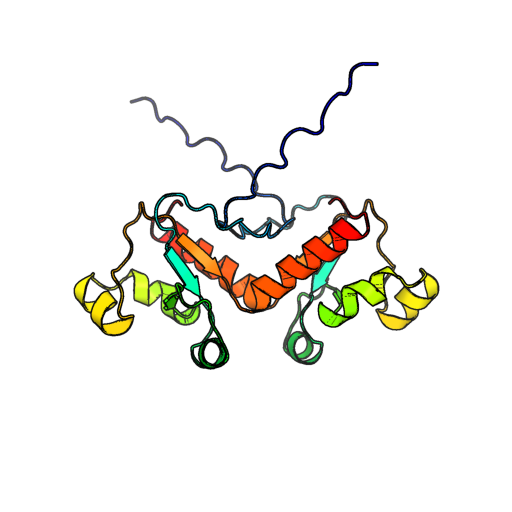 ? 1.69 1.919 9.531 1 27.95 16 PHE B CA 1
ATOM 912 C C . PHE B 1 16 ? 1.937 0.73 8.609 1 27.95 16 PHE B C 1
ATOM 914 O O . PHE B 1 16 ? 1.881 -0.422 9.047 1 27.95 16 PHE B O 1
ATOM 921 N N . ILE B 1 17 ? 1.423 0.894 7.391 1 30.23 17 ILE B N 1
ATOM 922 C CA . ILE B 1 17 ? 2.109 0.215 6.297 1 30.23 17 ILE B CA 1
ATOM 923 C C . ILE B 1 17 ? 3.596 0.084 6.621 1 30.23 17 ILE B C 1
ATOM 925 O O . ILE B 1 17 ? 4.352 1.053 6.508 1 30.23 17 ILE B O 1
ATOM 929 N N . LYS B 1 18 ? 3.852 -0.266 7.828 1 28.58 18 LYS B N 1
ATOM 930 C CA . LYS B 1 18 ? 5.273 -0.375 8.141 1 28.58 18 LYS B CA 1
ATOM 931 C C . LYS B 1 18 ? 6.012 -1.169 7.062 1 28.58 18 LYS B C 1
ATOM 933 O O . LYS B 1 18 ? 5.543 -2.225 6.633 1 28.58 18 LYS B O 1
ATOM 938 N N . ASP B 1 19 ? 6.938 -0.478 6.453 1 29.55 19 ASP B N 1
ATOM 939 C CA . ASP B 1 19 ? 8.016 -0.956 5.594 1 29.55 19 ASP B CA 1
ATOM 940 C C . ASP B 1 19 ? 8.492 -2.34 6.027 1 29.55 19 ASP B C 1
ATOM 942 O O . ASP B 1 19 ? 8.992 -2.512 7.141 1 29.55 19 ASP B O 1
ATOM 946 N N . THR B 1 20 ? 7.602 -3.348 6.031 1 30.36 20 THR B N 1
ATOM 947 C CA . THR B 1 20 ? 8.219 -4.645 6.293 1 30.36 20 THR B CA 1
ATOM 948 C C . THR B 1 20 ? 9.68 -4.648 5.855 1 30.36 20 THR B C 1
ATOM 950 O O . THR B 1 20 ? 9.984 -4.371 4.691 1 30.36 20 THR B O 1
ATOM 953 N N . ILE B 1 21 ? 10.555 -4.375 6.742 1 27.78 21 ILE B N 1
ATOM 954 C CA . ILE B 1 21 ? 11.992 -4.594 6.656 1 27.78 21 ILE B CA 1
ATOM 955 C C . ILE B 1 21 ? 12.273 -5.934 5.984 1 27.78 21 ILE B C 1
ATOM 957 O O . ILE B 1 21 ? 11.625 -6.938 6.293 1 27.78 21 ILE B O 1
ATOM 961 N N . ILE B 1 22 ? 13.031 -6.02 4.914 1 30.69 22 ILE B N 1
ATOM 962 C CA . ILE B 1 22 ? 13.781 -7.035 4.18 1 30.69 22 ILE B CA 1
ATOM 963 C C . ILE B 1 22 ? 14.391 -8.031 5.16 1 30.69 22 ILE B C 1
ATOM 965 O O . ILE B 1 22 ? 15.375 -7.727 5.84 1 30.69 22 ILE B O 1
ATOM 969 N N . SER B 1 23 ? 13.602 -8.422 6.18 1 31.81 23 SER B N 1
ATOM 970 C CA . SER B 1 23 ? 14.406 -9.422 6.871 1 31.81 23 SER B CA 1
ATOM 971 C C . SER B 1 23 ? 14.867 -10.516 5.918 1 31.81 23 SER B C 1
ATOM 973 O O . SER B 1 23 ? 14.141 -10.883 4.992 1 31.81 23 SER B O 1
ATOM 975 N N . GLU B 1 24 ? 16.062 -10.758 5.867 1 36.28 24 GLU B N 1
ATOM 976 C CA . GLU B 1 24 ? 16.875 -11.812 5.262 1 36.28 24 GLU B CA 1
ATOM 977 C C . GLU B 1 24 ? 16.328 -13.195 5.609 1 36.28 24 GLU B C 1
ATOM 979 O O . GLU B 1 24 ? 17.062 -14.188 5.539 1 36.28 24 GLU B O 1
ATOM 984 N N . THR B 1 25 ? 15.297 -13.375 6.438 1 43.12 25 THR B N 1
ATOM 985 C CA . THR B 1 25 ? 15.125 -14.789 6.75 1 43.12 25 THR B CA 1
ATOM 986 C C . THR B 1 25 ? 14.844 -15.594 5.484 1 43.12 25 THR B C 1
ATOM 988 O O . THR B 1 25 ? 14.594 -15.016 4.422 1 43.12 25 THR B O 1
ATOM 991 N N . PRO B 1 26 ? 14.289 -16.906 5.66 1 51.81 26 PRO B N 1
ATOM 992 C CA . PRO B 1 26 ? 13.953 -17.703 4.477 1 51.81 26 PRO B CA 1
ATOM 993 C C . PRO B 1 26 ? 13.234 -16.906 3.402 1 51.81 26 PRO B C 1
ATOM 995 O O . PRO B 1 26 ? 12.594 -15.891 3.709 1 51.81 26 PRO B O 1
ATOM 998 N N . GLN B 1 27 ? 13.672 -17.047 2.057 1 65.56 27 GLN B N 1
ATOM 999 C CA . GLN B 1 27 ? 13.555 -16.234 0.847 1 65.56 27 GLN B CA 1
ATOM 1000 C C . GLN B 1 27 ? 12.117 -15.742 0.656 1 65.56 27 GLN B C 1
ATOM 1002 O O . GLN B 1 27 ? 11.211 -16.547 0.398 1 65.56 27 GLN B O 1
ATOM 1007 N N . THR B 1 28 ? 11.828 -14.742 1.296 1 76.44 28 THR B N 1
ATOM 1008 C CA . THR B 1 28 ? 10.547 -14.094 1.066 1 76.44 28 THR B CA 1
ATOM 1009 C C . THR B 1 28 ? 10.352 -13.797 -0.417 1 76.44 28 THR B C 1
ATOM 1011 O O . THR B 1 28 ? 11.266 -13.32 -1.089 1 76.44 28 THR B O 1
ATOM 1014 N N . LEU B 1 29 ? 9.242 -14.445 -0.899 1 85.06 29 LEU B N 1
ATOM 1015 C CA . LEU B 1 29 ? 8.859 -14.148 -2.275 1 85.06 29 LEU B CA 1
ATOM 1016 C C . LEU B 1 29 ? 8.25 -12.758 -2.381 1 85.06 29 LEU B C 1
ATOM 1018 O O . LEU B 1 29 ? 7.277 -12.445 -1.687 1 85.06 29 LEU B O 1
ATOM 1022 N N . LEU B 1 30 ? 8.875 -11.93 -3.133 1 83.81 30 LEU B N 1
ATOM 1023 C CA . LEU B 1 30 ? 8.391 -10.57 -3.361 1 83.81 30 LEU B CA 1
ATOM 1024 C C . LEU B 1 30 ? 7.531 -10.508 -4.621 1 83.81 30 LEU B C 1
ATOM 1026 O O . LEU B 1 30 ? 7.984 -10.875 -5.707 1 83.81 30 LEU B O 1
ATOM 1030 N N . ILE B 1 31 ? 6.305 -10.086 -4.406 1 88.12 31 ILE B N 1
ATOM 1031 C CA . ILE B 1 31 ? 5.398 -9.992 -5.543 1 88.12 31 ILE B CA 1
ATOM 1032 C C . ILE B 1 31 ? 4.953 -8.547 -5.738 1 88.12 31 ILE B C 1
ATOM 1034 O O . ILE B 1 31 ? 4.352 -7.949 -4.844 1 88.12 31 ILE B O 1
ATOM 1038 N N . ASP B 1 32 ? 5.312 -8.039 -6.852 1 84.5 32 ASP B N 1
ATOM 1039 C CA . ASP B 1 32 ? 4.781 -6.77 -7.332 1 84.5 32 ASP B CA 1
ATOM 1040 C C . ASP B 1 32 ? 3.404 -6.949 -7.961 1 84.5 32 ASP B C 1
ATOM 1042 O O . ASP B 1 32 ? 3.268 -7.617 -8.984 1 84.5 32 ASP B O 1
ATOM 1046 N N . VAL B 1 33 ? 2.432 -6.254 -7.457 1 87.62 33 VAL B N 1
ATOM 1047 C CA . VAL B 1 33 ? 1.072 -6.57 -7.883 1 87.62 33 VAL B CA 1
ATOM 1048 C C . VAL B 1 33 ? 0.556 -5.477 -8.812 1 87.62 33 VAL B C 1
ATOM 1050 O O . VAL B 1 33 ? -0.642 -5.41 -9.102 1 87.62 33 VAL B O 1
ATOM 105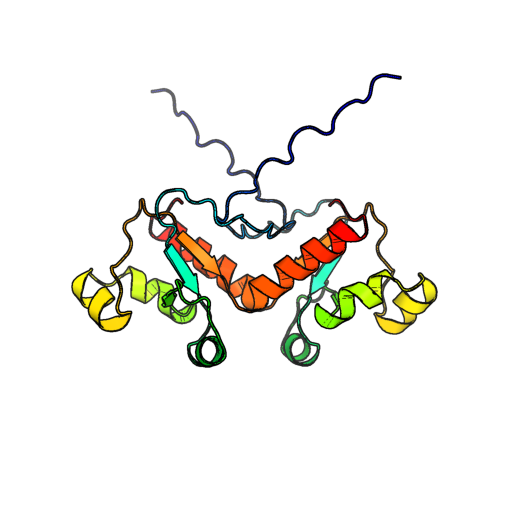3 N N . ARG B 1 34 ? 1.354 -4.648 -9.312 1 84.12 34 ARG B N 1
ATOM 1054 C CA . ARG B 1 34 ? 1.004 -3.617 -10.281 1 84.12 34 ARG B CA 1
ATOM 1055 C C . ARG B 1 34 ? 0.824 -4.215 -11.672 1 84.12 34 ARG B C 1
ATOM 1057 O O . ARG B 1 34 ? 1.063 -5.406 -11.875 1 84.12 34 ARG B O 1
ATOM 1064 N N . GLU B 1 35 ? 0.4 -3.332 -12.531 1 86.56 35 GLU B N 1
ATOM 1065 C CA . GLU B 1 35 ? 0.303 -3.73 -13.93 1 86.56 35 GLU B CA 1
ATOM 1066 C C . GLU B 1 35 ? 1.68 -3.777 -14.586 1 86.56 35 GLU B C 1
ATOM 1068 O O . GLU B 1 35 ? 2.58 -3.027 -14.211 1 86.56 35 GLU B O 1
ATOM 1073 N N . PRO B 1 36 ? 1.851 -4.684 -15.578 1 88.88 36 PRO B N 1
ATOM 1074 C CA . PRO B 1 36 ? 3.143 -4.816 -16.25 1 88.88 36 PRO B CA 1
ATOM 1075 C C . PRO B 1 36 ? 3.664 -3.49 -16.797 1 88.88 36 PRO B C 1
ATOM 1077 O O . PRO B 1 36 ? 4.875 -3.248 -16.797 1 88.88 36 PRO B O 1
ATOM 1080 N N . SER B 1 37 ? 2.773 -2.658 -17.25 1 85.88 37 SER B N 1
ATOM 1081 C CA . SER B 1 37 ? 3.186 -1.359 -17.781 1 85.88 37 SER B CA 1
ATOM 1082 C C . SER B 1 37 ? 3.879 -0.525 -16.703 1 85.88 37 SER B C 1
ATOM 1084 O O . SER B 1 37 ? 4.797 0.24 -17 1 85.88 37 SER B O 1
ATOM 1086 N N . GLU B 1 38 ? 3.504 -0.68 -15.477 1 79.38 38 GLU B N 1
ATOM 1087 C CA . GLU B 1 38 ? 4.094 0.039 -14.352 1 79.38 38 GLU B CA 1
ATOM 1088 C C . GLU B 1 38 ? 5.43 -0.573 -13.945 1 79.38 38 GLU B C 1
ATOM 1090 O O . GLU B 1 38 ? 6.375 0.147 -13.617 1 79.38 38 GLU B O 1
ATOM 1095 N N . THR B 1 39 ? 5.531 -1.92 -14.023 1 83.5 39 THR B N 1
ATOM 1096 C CA . THR B 1 39 ? 6.742 -2.596 -13.562 1 83.5 39 THR B CA 1
ATOM 1097 C C . THR B 1 39 ? 7.863 -2.455 -14.586 1 83.5 39 THR B C 1
ATOM 1099 O O . THR B 1 39 ? 9.039 -2.574 -14.242 1 83.5 39 THR B O 1
ATOM 1102 N N . SER B 1 40 ? 7.391 -2.186 -15.781 1 85.44 40 SER B N 1
ATOM 1103 C CA . SER B 1 40 ? 8.383 -1.99 -16.844 1 85.44 40 SER B CA 1
ATOM 1104 C C . SER B 1 40 ? 9.234 -0.753 -16.578 1 8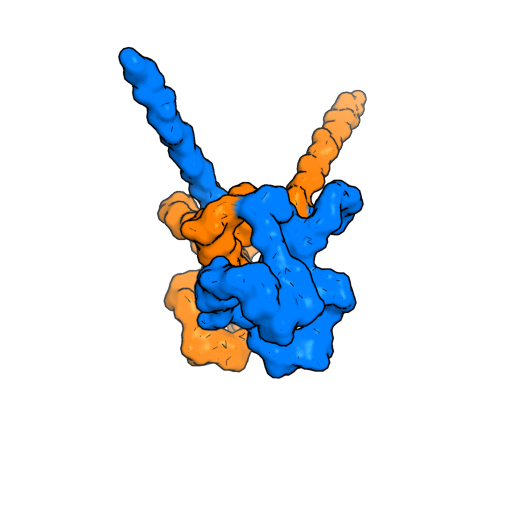5.44 40 SER B C 1
ATOM 1106 O O . SER B 1 40 ? 10.375 -0.676 -17.016 1 85.44 40 SER B O 1
ATOM 1108 N N . ALA B 1 41 ? 8.617 0.13 -15.914 1 77.81 41 ALA B N 1
ATOM 1109 C CA . ALA B 1 41 ? 9.336 1.362 -15.586 1 77.81 41 ALA B CA 1
ATOM 1110 C C . ALA B 1 41 ? 10.312 1.139 -14.438 1 77.81 41 ALA B C 1
ATOM 1112 O O . ALA B 1 41 ? 11.164 1.992 -14.156 1 77.81 41 ALA B O 1
ATOM 1113 N N . GLY B 1 42 ? 10.219 0.038 -13.766 1 79.19 42 GLY B N 1
ATOM 1114 C CA . GLY B 1 42 ? 11.102 -0.292 -12.656 1 79.19 42 GLY B CA 1
ATOM 1115 C C . GLY B 1 42 ? 10.453 -1.199 -11.625 1 79.19 42 GLY B C 1
ATOM 1116 O O . GLY B 1 42 ? 9.281 -1.026 -11.289 1 79.19 42 GLY B O 1
ATOM 1117 N N . MET B 1 43 ? 11.156 -2.211 -11.297 1 77.38 43 MET B N 1
ATOM 1118 C CA . MET B 1 43 ? 10.734 -3.135 -10.25 1 77.38 43 MET B CA 1
ATOM 1119 C C . MET B 1 43 ? 11.93 -3.691 -9.5 1 77.38 43 MET B C 1
ATOM 1121 O O . MET B 1 43 ? 13.062 -3.639 -9.992 1 77.38 43 MET B O 1
ATOM 1125 N N . ILE B 1 44 ? 11.617 -4.074 -8.266 1 73.62 44 ILE B N 1
ATOM 1126 C CA . ILE B 1 44 ? 12.672 -4.723 -7.5 1 73.62 44 ILE B CA 1
ATOM 1127 C C . ILE B 1 44 ? 13.195 -5.938 -8.266 1 73.62 44 ILE B C 1
ATOM 1129 O O . ILE B 1 44 ? 12.414 -6.781 -8.711 1 73.62 44 ILE B O 1
ATOM 1133 N N . PRO B 1 45 ? 14.445 -5.98 -8.484 1 80.69 45 PRO B N 1
ATOM 1134 C CA . PRO B 1 45 ? 15.031 -7.031 -9.32 1 80.69 45 PRO B CA 1
ATOM 1135 C C . PRO B 1 45 ? 14.672 -8.438 -8.836 1 80.69 45 PRO B C 1
ATOM 1137 O O . PRO B 1 45 ? 14.508 -9.352 -9.648 1 80.69 45 PRO B O 1
ATOM 1140 N N . THR B 1 46 ? 14.547 -8.641 -7.566 1 82.81 46 THR B N 1
ATOM 1141 C CA . THR B 1 46 ? 14.281 -9.969 -7.039 1 82.81 46 THR B CA 1
ATOM 1142 C C . THR B 1 46 ? 12.773 -10.242 -6.992 1 82.81 46 THR B C 1
ATOM 1144 O O . THR B 1 46 ? 12.352 -11.352 -6.66 1 82.81 46 THR B O 1
ATOM 1147 N N . ALA B 1 47 ? 12.031 -9.289 -7.387 1 84.44 47 ALA B N 1
ATOM 1148 C CA . ALA B 1 47 ? 10.578 -9.422 -7.281 1 84.44 47 ALA B CA 1
ATOM 1149 C C . ALA B 1 47 ? 9.992 -10.047 -8.539 1 84.44 47 ALA B C 1
ATOM 1151 O O . ALA B 1 47 ? 10.633 -10.047 -9.602 1 84.44 47 ALA B O 1
ATOM 1152 N N . HIS B 1 48 ? 8.828 -10.688 -8.312 1 92.06 48 HIS B N 1
ATOM 1153 C CA . HIS B 1 48 ? 8.023 -11.172 -9.43 1 92.06 48 HIS B CA 1
ATOM 1154 C C . HIS B 1 48 ? 6.742 -10.359 -9.586 1 92.06 48 HIS B C 1
ATOM 1156 O O . HIS B 1 48 ? 6.238 -9.797 -8.609 1 92.06 48 HIS B O 1
ATOM 1162 N N . ASN B 1 49 ? 6.305 -10.359 -10.789 1 92.81 49 ASN B N 1
ATOM 1163 C CA . ASN B 1 49 ? 5.105 -9.562 -11.055 1 92.81 49 ASN B CA 1
ATOM 1164 C C . ASN B 1 49 ? 3.881 -10.453 -11.242 1 92.81 49 ASN B C 1
ATOM 1166 O O . ASN B 1 49 ? 3.9 -11.383 -12.055 1 92.81 49 ASN B O 1
ATOM 1170 N N . ILE B 1 50 ? 2.842 -10.211 -10.422 1 95.12 50 ILE B N 1
ATOM 1171 C CA . ILE B 1 50 ? 1.485 -10.695 -10.641 1 95.12 50 ILE B CA 1
ATOM 1172 C C . ILE B 1 50 ? 0.489 -9.555 -10.453 1 95.12 50 ILE B C 1
ATOM 1174 O O . ILE B 1 50 ? 0.174 -9.18 -9.32 1 95.12 50 ILE B O 1
ATOM 1178 N N . PRO B 1 51 ? -0.006 -9.055 -11.594 1 92.12 51 PRO B N 1
ATOM 1179 C CA . PRO B 1 51 ? -1.004 -7.996 -11.406 1 92.12 51 PRO B CA 1
ATOM 1180 C C . PRO B 1 51 ? -2.141 -8.414 -10.477 1 92.12 51 PRO B C 1
ATOM 1182 O O . PRO B 1 51 ? -2.596 -9.555 -10.523 1 92.12 51 PRO B O 1
ATOM 1185 N N . VAL B 1 52 ? -2.543 -7.461 -9.672 1 89.5 52 VAL B N 1
ATOM 1186 C CA . VAL B 1 52 ? -3.574 -7.766 -8.688 1 89.5 52 VAL B CA 1
ATOM 1187 C C . VAL B 1 52 ? -4.844 -8.234 -9.398 1 89.5 52 VAL B C 1
ATOM 1189 O O . VAL B 1 52 ? -5.559 -9.102 -8.891 1 89.5 52 VAL B O 1
ATOM 1192 N N . GLY B 1 53 ? -5.121 -7.785 -10.508 1 91.69 53 GLY B N 1
ATOM 1193 C CA . GLY B 1 53 ? -6.309 -8.148 -11.266 1 91.69 53 GLY B CA 1
ATOM 1194 C C . GLY B 1 53 ? -6.297 -9.594 -11.734 1 91.69 53 GLY B C 1
ATOM 1195 O O . GLY B 1 53 ? -7.348 -10.164 -12.023 1 91.69 53 GLY B O 1
ATOM 1196 N N . SER B 1 54 ? -5.117 -10.109 -11.781 1 96 54 SER B N 1
ATOM 1197 C CA . SER B 1 54 ? -4.98 -11.484 -12.273 1 96 54 SER B CA 1
ATOM 1198 C C . SER B 1 54 ? -4.574 -12.43 -11.148 1 96 54 SER B C 1
ATOM 1200 O O . SER B 1 54 ? -4.324 -13.617 -11.391 1 96 54 SER B O 1
ATOM 1202 N N . LEU B 1 55 ? -4.488 -11.977 -10 1 95.69 55 LEU B N 1
ATOM 1203 C CA . LEU B 1 55 ? -3.908 -12.742 -8.898 1 95.69 55 LEU B CA 1
ATOM 1204 C C . LEU B 1 55 ? -4.777 -13.945 -8.555 1 95.69 55 LEU B C 1
ATOM 1206 O O . LEU B 1 55 ? -4.273 -15.062 -8.398 1 95.69 55 LEU B O 1
ATOM 1210 N N . GLN B 1 56 ? -6.047 -13.727 -8.477 1 95.38 56 GLN B N 1
ATOM 1211 C CA . GLN B 1 56 ? -6.957 -14.82 -8.156 1 95.38 56 GLN B CA 1
ATOM 1212 C C . GLN B 1 56 ? -6.867 -15.938 -9.188 1 95.38 56 GLN B C 1
ATOM 1214 O O . GLN B 1 56 ? -6.785 -17.109 -8.828 1 95.38 56 GLN B O 1
ATOM 1219 N N . SER B 1 57 ? -6.91 -15.594 -10.414 1 97.31 57 SER B N 1
ATOM 1220 C CA . SER B 1 57 ? -6.793 -16.578 -11.477 1 97.31 57 SER B CA 1
ATOM 1221 C C . SER B 1 57 ? -5.422 -17.25 -11.461 1 97.31 57 SER B C 1
ATOM 1223 O O . SER B 1 57 ? -5.301 -18.438 -11.758 1 97.31 57 SER B O 1
ATOM 1225 N N . ALA B 1 58 ? -4.379 -16.438 -11.188 1 97.38 58 ALA B N 1
ATOM 1226 C CA . ALA B 1 58 ? -3.023 -16.969 -11.094 1 97.38 58 ALA B CA 1
ATOM 1227 C C . ALA B 1 58 ? -2.938 -18.062 -10.039 1 97.38 58 ALA B C 1
ATOM 1229 O O . ALA B 1 58 ? -2.357 -19.125 -10.281 1 97.38 58 ALA B O 1
ATOM 1230 N N . LEU B 1 59 ? -3.551 -17.859 -8.891 1 95.69 59 LEU B N 1
ATOM 1231 C CA . LEU B 1 59 ? -3.459 -18.797 -7.766 1 95.69 59 LEU B CA 1
ATOM 1232 C C . LEU B 1 59 ? -4.312 -20.031 -8.016 1 95.69 59 LEU B C 1
ATOM 1234 O O . LEU B 1 59 ? -4.129 -21.062 -7.355 1 95.69 59 LEU B O 1
ATOM 1238 N N . ALA B 1 60 ? -5.219 -19.953 -8.953 1 96.06 60 ALA B N 1
ATOM 1239 C CA . ALA B 1 60 ? -6.078 -21.078 -9.305 1 96.06 60 ALA B CA 1
ATOM 1240 C C . ALA B 1 60 ? -5.379 -22.016 -10.289 1 96.06 60 ALA B C 1
ATOM 1242 O O . ALA B 1 60 ? -5.82 -23.156 -10.492 1 96.06 60 ALA B O 1
ATOM 1243 N N . LEU B 1 61 ? -4.352 -21.547 -10.891 1 96.5 61 LEU B N 1
ATOM 1244 C CA . LEU B 1 61 ? -3.617 -22.359 -11.859 1 96.5 61 LEU B CA 1
ATOM 1245 C C . LEU B 1 61 ? -2.873 -23.5 -11.172 1 96.5 61 LEU B C 1
ATOM 1247 O O . LEU B 1 61 ? -2.494 -23.375 -10 1 96.5 61 LEU B O 1
ATOM 1251 N N . ASN B 1 62 ? -2.645 -24.578 -11.93 1 95.62 62 ASN B N 1
ATOM 1252 C CA . ASN B 1 62 ? -1.723 -25.594 -11.43 1 95.62 62 ASN B CA 1
ATOM 1253 C C . ASN B 1 62 ? -0.271 -25.141 -11.555 1 95.62 62 ASN B C 1
ATOM 1255 O O . ASN B 1 62 ? 0.015 -24.125 -12.188 1 95.62 62 ASN B O 1
ATOM 1259 N N . SER B 1 63 ? 0.591 -25.859 -10.984 1 96.44 63 SER B N 1
ATOM 1260 C CA . SER B 1 63 ? 1.985 -25.453 -10.859 1 96.44 63 SER B CA 1
ATOM 1261 C C . SER B 1 63 ? 2.625 -25.25 -12.234 1 96.44 63 SER B C 1
ATOM 1263 O O . SER B 1 63 ? 3.373 -24.297 -12.445 1 96.44 63 SER B O 1
ATOM 1265 N N . GLU B 1 64 ? 2.361 -26.141 -13.133 1 97.12 64 GLU B N 1
ATOM 1266 C CA . GLU B 1 64 ? 2.959 -26.078 -14.461 1 97.12 64 GLU B CA 1
ATOM 1267 C C . GLU B 1 64 ? 2.471 -24.844 -15.234 1 97.12 64 GLU B C 1
ATOM 1269 O O . GLU B 1 64 ? 3.271 -24.109 -15.805 1 97.12 64 GLU B O 1
ATOM 1274 N N . GLU B 1 65 ? 1.189 -24.641 -15.227 1 97.38 65 GLU B N 1
ATOM 1275 C CA . GLU B 1 65 ? 0.597 -23.5 -15.922 1 97.38 65 GLU B CA 1
ATOM 1276 C C . GLU B 1 65 ? 1.052 -22.188 -15.305 1 97.38 65 GLU B C 1
ATOM 1278 O O . GLU B 1 65 ? 1.314 -21.219 -16.031 1 97.38 65 GLU B O 1
ATOM 1283 N N . PHE B 1 66 ? 1.123 -22.172 -14.039 1 97.31 66 PHE B N 1
ATOM 1284 C CA . PHE B 1 66 ? 1.584 -20.984 -13.336 1 97.31 66 PHE B CA 1
ATOM 1285 C C . PHE B 1 66 ? 3.004 -20.625 -13.75 1 97.31 66 PHE B C 1
ATOM 1287 O O . PHE B 1 66 ? 3.277 -19.469 -14.117 1 97.31 66 PHE B O 1
ATOM 1294 N N . ARG B 1 67 ? 3.898 -21.578 -13.75 1 97 67 ARG B N 1
ATOM 1295 C CA . ARG B 1 67 ? 5.297 -21.344 -14.094 1 97 67 ARG B CA 1
ATOM 1296 C C . ARG B 1 67 ? 5.438 -20.859 -15.539 1 97 67 ARG B C 1
ATOM 1298 O O . ARG B 1 67 ? 6.262 -19.984 -15.828 1 97 67 ARG B O 1
ATOM 1305 N N . LYS B 1 68 ? 4.688 -21.469 -16.391 1 96.62 68 LYS B N 1
ATOM 1306 C CA . LYS B 1 68 ? 4.727 -21.062 -17.797 1 96.62 68 LYS B CA 1
ATOM 1307 C C . LYS B 1 68 ? 4.32 -19.609 -17.969 1 96.62 68 LYS B C 1
ATOM 1309 O O . LYS B 1 68 ? 4.922 -18.875 -18.766 1 96.62 68 LYS B O 1
ATOM 1314 N N . GLN B 1 69 ? 3.375 -19.203 -17.203 1 96.38 69 GLN B N 1
ATOM 1315 C CA . GLN B 1 69 ? 2.791 -17.875 -17.375 1 96.38 69 GLN B CA 1
ATOM 1316 C C . GLN B 1 69 ? 3.588 -16.812 -16.625 1 96.38 69 GLN B C 1
ATOM 1318 O O . GLN B 1 69 ? 3.773 -15.703 -17.125 1 96.38 69 GLN B O 1
ATOM 1323 N N . TYR B 1 70 ? 4.098 -17.078 -15.438 1 96.5 70 TYR B N 1
ATOM 1324 C CA . TYR B 1 70 ? 4.66 -16.047 -14.578 1 96.5 70 TYR B CA 1
ATOM 1325 C C . TYR B 1 70 ? 6.164 -16.234 -14.414 1 96.5 70 TYR B C 1
ATOM 1327 O O . TYR B 1 70 ? 6.836 -1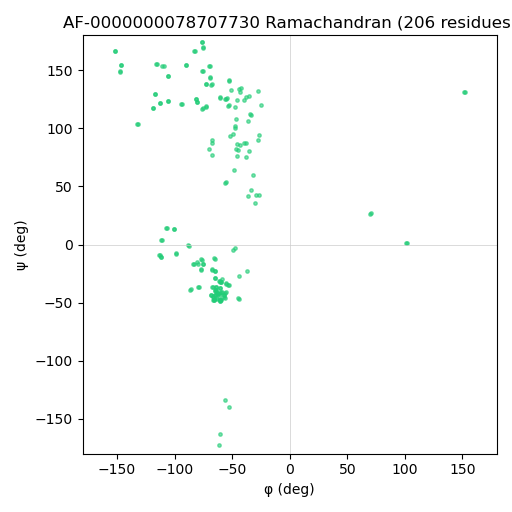5.398 -13.797 1 96.5 70 TYR B O 1
ATOM 1335 N N . HIS B 1 71 ? 6.691 -17.359 -14.898 1 95.25 71 HIS B N 1
ATOM 1336 C CA . HIS B 1 71 ? 8.117 -17.594 -15.078 1 95.25 71 HIS B CA 1
ATOM 1337 C C . HIS B 1 71 ? 8.828 -17.734 -13.734 1 95.25 71 HIS B C 1
ATOM 1339 O O . HIS B 1 71 ? 9.992 -17.328 -13.594 1 95.25 71 HIS B O 1
ATOM 1345 N N . PHE B 1 72 ? 8.133 -18.156 -12.727 1 94.75 72 PHE B N 1
ATOM 1346 C CA . PHE B 1 72 ? 8.664 -18.594 -11.438 1 94.75 72 PHE B CA 1
ATOM 1347 C C . PHE B 1 72 ? 7.746 -19.625 -10.789 1 94.75 72 PHE B C 1
ATOM 1349 O O . PHE B 1 72 ? 6.609 -19.812 -11.227 1 94.75 72 PHE B O 1
ATOM 1356 N N . ASP B 1 73 ? 8.227 -20.266 -9.812 1 95.75 73 ASP B N 1
ATOM 1357 C CA . ASP B 1 73 ? 7.457 -21.359 -9.211 1 95.75 73 ASP B CA 1
ATOM 1358 C C . ASP B 1 73 ? 6.277 -20.812 -8.406 1 95.75 73 ASP B C 1
ATOM 1360 O O . ASP B 1 73 ? 6.41 -19.828 -7.691 1 95.75 73 ASP B O 1
ATOM 1364 N N . LYS B 1 74 ? 5.188 -21.562 -8.633 1 95.19 74 LYS B N 1
ATOM 1365 C CA . LYS B 1 74 ? 4.031 -21.219 -7.805 1 95.19 74 LYS B CA 1
ATOM 1366 C C . LYS B 1 74 ? 4.352 -21.391 -6.32 1 95.19 74 LYS B C 1
ATOM 1368 O O . LYS B 1 74 ? 4.82 -22.453 -5.895 1 95.19 74 LYS B O 1
ATOM 1373 N N . PRO B 1 75 ? 4.109 -20.344 -5.586 1 92.56 75 PRO B N 1
ATOM 1374 C CA . PRO B 1 75 ? 4.418 -20.484 -4.16 1 92.56 75 PRO B CA 1
ATOM 1375 C C . PRO B 1 75 ? 3.471 -21.438 -3.441 1 92.56 75 PRO B C 1
ATOM 1377 O O . PRO B 1 75 ? 2.279 -21.484 -3.758 1 92.56 75 PRO B O 1
ATOM 1380 N N . ASP B 1 76 ? 4.059 -22.141 -2.521 1 89.38 76 ASP B N 1
ATOM 1381 C CA . ASP B 1 76 ? 3.199 -22.953 -1.668 1 89.38 76 ASP B CA 1
ATOM 1382 C C . ASP B 1 76 ? 2.621 -22.125 -0.522 1 89.38 76 ASP B C 1
ATOM 1384 O O . ASP B 1 76 ? 3.031 -20.984 -0.304 1 89.38 76 ASP B O 1
ATOM 1388 N N . CYS B 1 77 ? 1.597 -22.719 0.143 1 86.25 77 CYS B N 1
ATOM 1389 C CA . CYS B 1 77 ? 0.834 -22 1.148 1 86.25 77 CYS B CA 1
ATOM 1390 C C . CYS B 1 77 ? 1.711 -21.641 2.342 1 86.25 77 CYS B C 1
ATOM 1392 O O . CYS B 1 77 ? 1.359 -20.75 3.133 1 86.25 77 CYS B O 1
ATOM 1394 N N . ASN B 1 78 ? 2.898 -22.203 2.441 1 82.31 78 ASN B N 1
ATOM 1395 C CA . ASN B 1 78 ? 3.773 -21.938 3.58 1 82.31 78 ASN B CA 1
ATOM 1396 C C . ASN B 1 78 ? 4.836 -20.891 3.246 1 82.31 78 ASN B C 1
ATOM 1398 O O . ASN B 1 78 ? 5.609 -20.484 4.117 1 82.31 78 ASN B O 1
ATOM 1402 N N . LYS B 1 79 ? 4.879 -20.547 2.043 1 82.25 79 LYS B N 1
ATOM 1403 C CA . LYS B 1 79 ? 5.871 -19.562 1.619 1 82.25 79 LYS B CA 1
ATOM 1404 C C . LYS B 1 79 ? 5.562 -18.188 2.201 1 82.25 79 LYS B C 1
ATOM 1406 O O . LYS B 1 79 ? 4.406 -17.766 2.229 1 82.25 79 LYS B O 1
ATOM 1411 N N . ASN B 1 80 ? 6.598 -17.531 2.656 1 78.88 80 ASN B N 1
ATOM 1412 C CA . ASN B 1 80 ? 6.457 -16.125 3.047 1 78.88 80 ASN B CA 1
ATOM 1413 C C . ASN B 1 80 ? 6.375 -15.211 1.828 1 78.88 80 ASN B C 1
ATOM 1415 O O . ASN B 1 80 ? 7.289 -15.195 1 1 78.88 80 ASN B O 1
ATOM 1419 N N . ILE B 1 81 ? 5.23 -14.555 1.719 1 83.69 81 ILE B N 1
ATOM 1420 C CA . ILE B 1 81 ? 5.008 -13.703 0.555 1 83.69 81 ILE B CA 1
ATOM 1421 C C . ILE B 1 81 ? 4.844 -12.25 1 1 83.69 81 ILE B C 1
ATOM 1423 O O . ILE B 1 81 ? 4.125 -11.969 1.96 1 83.69 81 ILE B O 1
ATOM 1427 N N . THR B 1 82 ? 5.633 -11.422 0.319 1 77.94 82 THR B N 1
ATOM 1428 C CA . THR B 1 82 ? 5.449 -9.984 0.46 1 77.94 82 THR B CA 1
ATOM 1429 C C . THR B 1 82 ? 4.938 -9.367 -0.842 1 77.94 82 THR B C 1
ATOM 1431 O O . THR B 1 82 ? 5.535 -9.57 -1.902 1 77.94 82 THR B O 1
ATOM 1434 N N . VAL B 1 83 ? 3.779 -8.719 -0.739 1 84.25 83 VAL B N 1
ATOM 1435 C CA . VAL B 1 83 ? 3.236 -8.062 -1.923 1 84.25 83 VAL B CA 1
ATOM 1436 C C . VAL B 1 83 ? 3.404 -6.551 -1.798 1 84.25 83 VAL B C 1
ATOM 1438 O O . VAL B 1 83 ? 3.379 -6.008 -0.691 1 84.25 83 VAL B O 1
ATOM 1441 N N . TYR B 1 84 ? 3.67 -5.969 -3.027 1 74.81 84 TYR B N 1
ATOM 1442 C CA . TYR B 1 84 ? 3.775 -4.516 -2.977 1 74.81 84 TYR B CA 1
ATOM 1443 C C . TYR B 1 84 ? 3.279 -3.887 -4.273 1 74.81 84 TYR B C 1
ATOM 1445 O O . TYR B 1 84 ? 3.207 -4.555 -5.309 1 74.81 84 TYR B O 1
ATOM 1453 N N . CYS B 1 85 ? 2.732 -2.723 -4.148 1 75.62 85 CYS B N 1
ATOM 1454 C CA . CYS B 1 85 ? 2.346 -1.918 -5.305 1 75.62 85 CYS B CA 1
ATOM 1455 C C . CYS B 1 85 ? 3.168 -0.638 -5.375 1 75.62 85 CYS B C 1
ATOM 1457 O O . CYS B 1 85 ? 3.918 -0.323 -4.449 1 75.62 85 CYS B O 1
ATOM 1459 N N . ARG B 1 86 ? 3.32 -0.065 -6.48 1 61.81 86 ARG B N 1
ATOM 1460 C CA . ARG B 1 86 ? 4.098 1.166 -6.594 1 61.81 86 ARG B CA 1
ATOM 1461 C C . ARG B 1 86 ? 3.734 2.146 -5.484 1 61.81 86 ARG B C 1
ATOM 1463 O O . ARG B 1 86 ? 4.617 2.697 -4.824 1 61.81 86 ARG B O 1
ATOM 1470 N N . SER B 1 87 ? 2.465 2.238 -5.34 1 57.25 87 SER B N 1
ATOM 1471 C CA . SER B 1 87 ? 1.961 3.277 -4.445 1 57.25 87 SER B CA 1
ATOM 1472 C C . SER B 1 87 ? 2.053 2.844 -2.988 1 57.25 87 SER B C 1
ATOM 1474 O O . SER B 1 87 ? 1.9 3.664 -2.08 1 57.25 87 SER B O 1
ATOM 1476 N N . GLY B 1 88 ? 2.262 1.494 -2.85 1 61.03 88 GLY B N 1
ATOM 1477 C CA . GLY B 1 88 ? 2.549 1.134 -1.47 1 61.03 88 GLY B CA 1
ATOM 1478 C C . GLY B 1 88 ? 3.77 1.841 -0.911 1 61.03 88 GLY B C 1
ATOM 1479 O O . GLY B 1 88 ? 3.793 2.211 0.265 1 61.03 88 GLY B O 1
ATOM 1480 N N . VAL B 1 89 ? 4.602 2.08 -1.84 1 64.06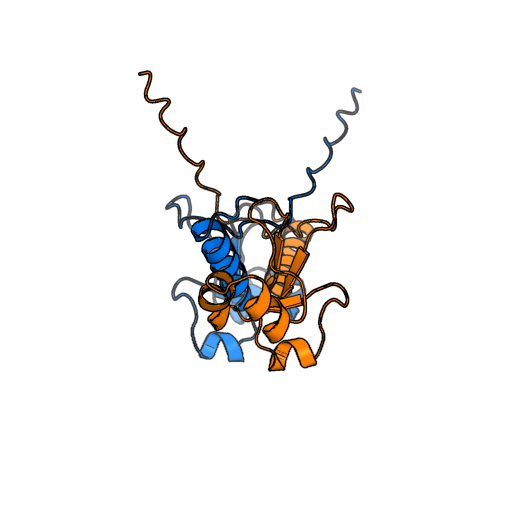 89 VAL B N 1
ATOM 1481 C CA . VAL B 1 89 ? 5.828 2.775 -1.461 1 64.06 89 VAL B CA 1
ATOM 1482 C C . VAL B 1 89 ? 5.5 4.207 -1.041 1 64.06 89 VAL B C 1
ATOM 1484 O O . VAL B 1 89 ? 6.082 4.73 -0.087 1 64.06 89 VAL B O 1
ATOM 1487 N N . ARG B 1 90 ? 4.547 4.73 -1.743 1 74.31 90 ARG B N 1
ATOM 1488 C CA . ARG B 1 90 ? 4.188 6.113 -1.432 1 74.31 90 ARG B CA 1
ATOM 1489 C C . ARG B 1 90 ? 3.525 6.211 -0.062 1 74.31 90 ARG B C 1
ATOM 1491 O O . ARG B 1 90 ? 3.828 7.117 0.717 1 74.31 90 ARG B O 1
ATOM 1498 N N . SER B 1 91 ? 2.584 5.242 0.209 1 78.75 91 SER B N 1
ATOM 1499 C CA . SER B 1 91 ? 1.959 5.258 1.527 1 78.75 91 SER B CA 1
ATOM 1500 C C . SER B 1 91 ? 2.98 4.984 2.627 1 78.75 91 SER B C 1
ATOM 1502 O O . SER B 1 91 ? 2.91 5.574 3.707 1 78.75 91 SER B O 1
ATOM 1504 N N . ALA B 1 92 ? 3.898 4.152 2.385 1 72.62 92 ALA B N 1
ATOM 1505 C CA . ALA B 1 92 ? 4.953 3.859 3.348 1 72.62 92 ALA B CA 1
ATOM 1506 C C . ALA B 1 92 ? 5.84 5.082 3.582 1 72.62 92 ALA B C 1
ATOM 1508 O O . ALA B 1 92 ? 6.172 5.402 4.723 1 72.62 92 ALA B O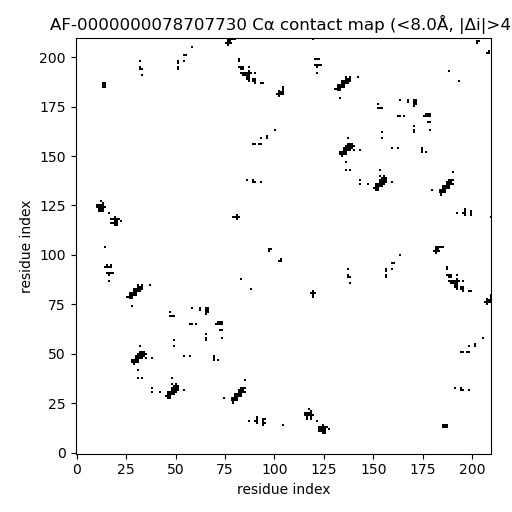 1
ATOM 1509 N N . LYS B 1 93 ? 6.242 5.695 2.551 1 77.94 93 LYS B N 1
ATOM 1510 C CA . LYS B 1 93 ? 7.043 6.914 2.648 1 77.94 93 LYS B CA 1
ATOM 1511 C C . LYS B 1 93 ? 6.289 8.008 3.404 1 77.94 93 LYS B C 1
ATOM 1513 O O . LYS B 1 93 ? 6.883 8.742 4.195 1 77.94 93 LYS B O 1
ATOM 1518 N N . ALA B 1 94 ? 5.039 8.07 3.105 1 85.5 94 ALA B N 1
ATOM 1519 C CA . ALA B 1 94 ? 4.207 9.055 3.791 1 85.5 94 ALA B CA 1
ATOM 1520 C C . ALA B 1 94 ? 4.152 8.773 5.289 1 85.5 94 ALA B C 1
ATOM 1522 O O . ALA B 1 94 ? 4.277 9.695 6.105 1 85.5 94 ALA B O 1
ATOM 1523 N N . ALA B 1 95 ? 3.932 7.57 5.652 1 79.31 95 ALA B N 1
ATOM 1524 C CA . ALA B 1 95 ? 3.91 7.184 7.062 1 79.31 95 ALA B CA 1
ATOM 1525 C C . ALA B 1 95 ? 5.219 7.551 7.754 1 79.31 95 ALA B C 1
ATOM 1527 O O . ALA B 1 95 ? 5.215 8.102 8.852 1 79.31 95 ALA B O 1
ATOM 1528 N N . GLN B 1 96 ? 6.254 7.242 7.102 1 79.75 96 GLN B N 1
ATOM 1529 C CA . GLN B 1 96 ? 7.566 7.582 7.633 1 79.75 96 GLN B CA 1
ATOM 1530 C C . GLN B 1 96 ? 7.711 9.094 7.816 1 79.75 96 GLN B C 1
ATOM 1532 O O . GLN B 1 96 ? 8.234 9.547 8.836 1 79.75 96 GLN B O 1
ATOM 1537 N N . CYS B 1 97 ? 7.332 9.805 6.832 1 85.12 97 CYS B N 1
ATOM 1538 C CA . CYS B 1 97 ? 7.379 11.258 6.898 1 85.12 97 CYS B CA 1
ATOM 1539 C C . CYS B 1 97 ? 6.59 11.773 8.094 1 85.12 97 CYS B C 1
ATOM 1541 O O . CYS B 1 97 ? 7.062 12.648 8.828 1 85.12 97 CYS B O 1
ATOM 1543 N N . PHE B 1 98 ? 5.418 11.195 8.359 1 86.94 98 PHE B N 1
ATOM 1544 C CA . PHE B 1 98 ? 4.609 11.594 9.508 1 86.94 98 PHE B CA 1
ATOM 1545 C C . PHE B 1 98 ? 5.332 11.273 10.812 1 86.94 98 PHE B C 1
ATOM 1547 O O . PHE B 1 98 ? 5.375 12.102 11.727 1 86.94 98 PHE B O 1
ATOM 1554 N N . MET B 1 99 ? 5.887 10.156 10.859 1 80.81 99 MET B N 1
ATOM 1555 C CA . MET B 1 99 ? 6.609 9.742 12.062 1 80.81 99 MET B CA 1
ATOM 1556 C C . MET B 1 99 ? 7.793 10.664 12.328 1 80.81 99 MET B C 1
ATOM 1558 O O . MET B 1 99 ? 8.023 11.07 13.469 1 80.81 99 MET B O 1
ATOM 1562 N N . GLU B 1 100 ? 8.461 10.977 11.328 1 84.38 100 GLU B N 1
ATOM 1563 C CA . GLU B 1 100 ? 9.633 11.844 11.445 1 84.38 100 GLU B CA 1
ATOM 1564 C C . GLU B 1 100 ? 9.234 13.242 11.898 1 84.38 100 GLU B C 1
ATOM 1566 O O . GLU B 1 100 ? 10.07 14 12.391 1 84.38 100 GLU B O 1
ATOM 1571 N N . ASN B 1 101 ? 7.984 13.547 11.641 1 90.06 101 ASN B N 1
ATOM 1572 C CA . ASN B 1 101 ? 7.5 14.867 12.023 1 90.06 101 ASN B CA 1
ATOM 1573 C C . ASN B 1 101 ? 6.699 14.82 13.32 1 90.06 101 ASN B C 1
ATOM 1575 O O . ASN B 1 101 ? 5.941 15.742 13.625 1 90.06 101 ASN B O 1
ATOM 1579 N N . GLY B 1 102 ? 6.762 13.727 14.055 1 83.81 102 GLY B N 1
ATOM 1580 C CA . GLY B 1 102 ? 6.262 13.68 15.414 1 83.81 102 GLY B CA 1
ATOM 1581 C C . GLY B 1 102 ? 4.902 13.008 15.531 1 83.81 102 GLY B C 1
ATOM 1582 O O . GLY B 1 102 ? 4.312 12.977 16.609 1 83.81 102 GLY B O 1
ATOM 1583 N N . TYR B 1 103 ? 4.434 12.562 14.352 1 81.25 103 TYR B N 1
ATOM 1584 C CA . TYR B 1 103 ? 3.178 11.82 14.406 1 81.25 103 TYR B CA 1
ATOM 1585 C C . TYR B 1 103 ? 3.412 10.375 14.812 1 81.25 103 TYR B C 1
ATOM 1587 O O . TYR B 1 103 ? 4.324 9.719 14.297 1 81.25 103 TYR B O 1
ATOM 1595 N N . THR B 1 104 ? 2.715 9.852 15.922 1 73.5 104 THR B N 1
ATOM 1596 C CA . THR B 1 104 ? 3.029 8.523 16.438 1 73.5 104 THR B CA 1
ATOM 1597 C C . THR B 1 104 ? 1.877 7.555 16.188 1 73.5 104 THR B C 1
ATOM 1599 O O . THR B 1 104 ? 1.963 6.375 16.531 1 73.5 104 THR B O 1
ATOM 1602 N N . ARG B 1 105 ? 0.71 8.164 15.75 1 64.06 105 ARG B N 1
ATOM 1603 C CA . ARG B 1 105 ? -0.41 7.266 15.5 1 64.06 105 ARG B CA 1
ATOM 1604 C C . ARG B 1 105 ? -0.969 7.473 14.094 1 64.06 105 ARG B C 1
ATOM 1606 O O . ARG B 1 105 ? -0.86 8.562 13.531 1 64.06 105 ARG B O 1
#

Secondary structure (DSSP, 8-state):
-------------S----------SS-PEEEE-S-HHHHTT---TT-EE--HHHHHHHHHS-HHHHHHHHSSPPPPTTS-EEEE-HHHHHHHHHHHHHHHTT---/-------------S----------SS-PEEEE-S-HHHHTT---TT-EE--HHHHHHHHHS-HHHHHHHHSSPPPPTTS-EEEE-HHHHHHHHHHHHHHHTT---

pLDDT: mean 70.99, std 26.28, range [20.73, 97.44]

Foldseek 3Di:
DPCPPDPPPPPPPPAAPPPPPPPPDDDAAEEEQDDPVVCVVDDDPRHWYHHPVCVVVLLVDDQVVNCVVRVDGDDDPPHHYDYDYPCSVVRNVVNVVCVVVPNDD/DPPPPDPPPPPPDPDALAPPPPPPDDDAAEEEQDDPVVCVVDDDPRHWYHHPVCVVVLLVDDQVVNCVVRVDGDDDPPHHYDYDYPCSVVRNVVNVVCVVVPNDD

Sequence (210 aa):
MSSNICSPASTVDKSFIKDTIISETPQTLLIDVREPSETSAGMIPTAHNIPVGSLQSALALNSEEFRKQYHFDKPDCNKNITVYCRSGVRSAKAAQCFMENGYTRMSSNICSPASTVDKSFIKDTIISETPQTLLIDVREPSETSAGMIPTAHNIPVGSLQSALALNSEEFRKQYHFDKPDCNKNITVYCRSGVRSAKAAQCFMENGYTR

Solvent-accessible surface area (backbone atoms only — not comparable to full-atom values): 12129 Å² total; per-residue (Å²): 131,84,78,78,70,80,73,77,77,73,72,43,68,43,59,67,58,48,73,28,58,84,64,85,57,84,79,59,44,37,31,34,26,41,51,69,80,58,44,71,78,54,61,64,84,84,41,42,71,46,31,43,91,46,37,67,63,50,70,67,43,54,60,68,60,29,25,72,71,62,73,47,78,62,76,56,52,80,43,42,45,31,66,37,18,76,26,30,51,42,21,21,53,40,40,49,52,40,43,77,68,58,28,82,67,133,85,77,78,72,79,72,78,75,74,80,52,71,51,59,75,62,43,67,31,56,83,66,81,56,84,81,58,45,37,32,33,28,42,50,67,79,59,43,70,78,55,63,66,84,83,43,42,71,46,32,43,92,46,38,68,63,51,72,68,43,54,59,70,61,28,24,72,72,62,72,48,79,60,76,55,52,82,43,42,44,30,57,36,18,76,27,31,52,41,21,28,51,40,48,48,52,40,42,77,69,59,28,82,67

Organism: Batrachochytrium dendrobatidis (strain JAM81 / FGSC 10211) (NCBI:txid684364)

InterPro domains:
  IPR001763 Rhodanese-like domain [PF00581] (24-104)
  IPR001763 Rhodanese-like domain [PS50206] (24-105)
  IPR036873 Rhodanese-like domain superfamily [G3DSA:3.40.250.10] (10-105)
  IPR036873 Rhodanese-like domain superfamily [SSF52821] (13-104)